Protein AF-A0A7X8V9T9-F1 (afdb_monomer_lite)

Structure (mmCIF, N/CA/C/O backbone):
data_AF-A0A7X8V9T9-F1
#
_entry.id   AF-A0A7X8V9T9-F1
#
loop_
_atom_site.group_PDB
_atom_site.id
_atom_site.type_symbol
_atom_site.label_atom_id
_atom_site.label_alt_id
_atom_site.label_comp_id
_atom_site.label_asym_id
_atom_site.label_entity_id
_atom_site.label_seq_id
_atom_site.pdbx_PDB_ins_code
_atom_site.Cartn_x
_atom_site.Cartn_y
_atom_site.Cartn_z
_atom_site.occupancy
_atom_site.B_iso_or_equiv
_atom_site.auth_seq_id
_atom_site.auth_comp_id
_atom_site.auth_asym_id
_atom_site.auth_atom_id
_atom_site.pdbx_PDB_model_num
ATOM 1 N N . MET A 1 1 ? 34.138 -12.688 -10.366 1.00 32.88 1 MET A N 1
ATOM 2 C CA . MET A 1 1 ? 34.033 -11.425 -11.127 1.00 32.88 1 MET A CA 1
ATOM 3 C C . MET A 1 1 ? 32.806 -11.502 -12.017 1.00 32.88 1 MET A C 1
ATOM 5 O O . MET A 1 1 ? 32.905 -11.963 -13.149 1.00 32.88 1 MET A O 1
ATOM 9 N N . LYS A 1 2 ? 31.636 -11.147 -11.485 1.00 27.84 2 LYS A N 1
ATOM 10 C CA . LYS A 1 2 ? 30.430 -10.946 -12.292 1.00 27.84 2 LYS A CA 1
ATOM 11 C C . LYS A 1 2 ? 30.209 -9.442 -12.403 1.00 27.84 2 LYS A C 1
ATOM 13 O O . LYS A 1 2 ? 30.507 -8.702 -11.472 1.00 27.84 2 LYS A O 1
ATOM 18 N N . LYS A 1 3 ? 29.875 -9.020 -13.617 1.00 25.94 3 LYS A N 1
ATOM 19 C CA . LYS A 1 3 ? 29.874 -7.633 -14.066 1.00 25.94 3 LYS A CA 1
ATOM 20 C C . LYS A 1 3 ? 28.734 -6.895 -13.373 1.00 25.94 3 LYS A C 1
ATOM 22 O O . LYS A 1 3 ? 27.591 -7.305 -13.527 1.00 25.94 3 LYS A O 1
ATOM 27 N N . VAL A 1 4 ? 29.052 -5.794 -12.700 1.00 26.58 4 VAL A N 1
ATOM 28 C CA . VAL A 1 4 ? 28.116 -4.680 -12.559 1.00 26.58 4 VAL A CA 1
ATOM 29 C C . VAL A 1 4 ? 27.786 -4.255 -13.989 1.00 26.58 4 VAL A C 1
ATOM 31 O O . VAL A 1 4 ? 28.605 -3.639 -14.670 1.00 26.58 4 VAL A O 1
ATOM 34 N N . ILE A 1 5 ? 26.647 -4.704 -14.508 1.00 26.03 5 ILE A N 1
ATOM 35 C CA . ILE A 1 5 ? 26.073 -4.100 -15.701 1.00 26.03 5 ILE A CA 1
ATOM 36 C C . ILE A 1 5 ? 25.246 -2.950 -15.150 1.00 26.03 5 ILE A C 1
ATOM 38 O O . ILE A 1 5 ? 24.091 -3.137 -14.785 1.00 26.03 5 ILE A O 1
ATOM 42 N N . ILE A 1 6 ? 25.865 -1.768 -15.061 1.00 27.69 6 ILE A N 1
ATOM 43 C CA . ILE A 1 6 ? 25.116 -0.513 -15.073 1.00 27.69 6 ILE A CA 1
ATOM 44 C C . ILE A 1 6 ? 24.444 -0.496 -16.444 1.00 27.69 6 ILE A C 1
ATOM 46 O O . ILE A 1 6 ? 25.007 -0.056 -17.447 1.00 27.69 6 ILE A O 1
ATOM 50 N N . LEU A 1 7 ? 23.270 -1.115 -16.521 1.00 28.20 7 LEU A N 1
ATOM 51 C CA . LEU A 1 7 ? 22.381 -0.925 -17.640 1.00 28.20 7 LEU A CA 1
ATOM 52 C C . LEU A 1 7 ? 21.737 0.426 -17.353 1.00 28.20 7 LEU A C 1
ATOM 54 O O . LEU A 1 7 ? 20.663 0.506 -16.767 1.00 28.20 7 LEU A O 1
ATOM 58 N N . THR A 1 8 ? 22.435 1.506 -17.714 1.00 31.31 8 THR A N 1
ATOM 59 C CA . THR A 1 8 ? 21.789 2.800 -17.913 1.00 31.31 8 THR A CA 1
ATOM 60 C C . THR A 1 8 ? 20.844 2.605 -19.092 1.00 31.31 8 THR A C 1
ATOM 62 O O . THR A 1 8 ? 21.164 2.927 -20.235 1.00 31.31 8 THR A O 1
ATOM 65 N N . ILE A 1 9 ? 19.681 2.000 -18.842 1.00 32.66 9 ILE A N 1
ATOM 66 C CA . ILE A 1 9 ? 18.539 2.227 -19.704 1.00 32.66 9 ILE A CA 1
ATOM 67 C C . ILE A 1 9 ? 18.216 3.686 -19.441 1.00 32.66 9 ILE A C 1
ATOM 69 O O . ILE A 1 9 ? 17.681 4.047 -18.397 1.00 32.66 9 ILE A O 1
ATOM 73 N N . ILE A 1 10 ? 18.676 4.532 -20.355 1.00 30.47 10 ILE A N 1
ATOM 74 C CA . ILE A 1 10 ? 18.314 5.934 -20.428 1.00 30.47 10 ILE A CA 1
ATOM 75 C C . ILE A 1 10 ? 16.791 5.963 -20.619 1.00 30.47 10 ILE A C 1
ATOM 77 O O . ILE A 1 10 ? 16.293 5.990 -21.739 1.00 30.47 10 ILE A O 1
ATOM 81 N N . PHE A 1 11 ? 16.038 5.915 -19.521 1.00 36.09 11 PHE A N 1
ATOM 82 C CA . PHE A 1 11 ? 14.642 6.322 -19.490 1.00 36.09 11 PHE A CA 1
ATOM 83 C C . PHE A 1 11 ? 14.635 7.849 -19.443 1.00 36.09 11 PHE A C 1
ATOM 85 O O . PHE A 1 11 ? 14.364 8.472 -18.423 1.00 36.09 11 PHE A O 1
ATOM 92 N N . ILE A 1 12 ? 14.983 8.471 -20.572 1.00 32.78 12 ILE A N 1
ATOM 93 C CA . ILE A 1 12 ? 14.608 9.862 -20.807 1.00 32.78 12 ILE A CA 1
ATOM 94 C C . ILE A 1 12 ? 13.154 9.824 -21.256 1.00 32.78 12 ILE A C 1
ATOM 96 O O . ILE A 1 12 ? 12.853 9.705 -22.437 1.00 32.78 12 ILE A O 1
ATOM 100 N N . PHE A 1 13 ? 12.254 9.948 -20.290 1.00 33.97 13 PHE A N 1
ATOM 101 C CA . PHE A 1 13 ? 11.067 10.762 -20.489 1.00 33.97 13 PHE A CA 1
ATOM 102 C C . PHE A 1 13 ? 10.972 11.713 -19.304 1.00 33.97 13 PHE A C 1
ATOM 104 O O . PHE A 1 13 ? 10.407 11.418 -18.257 1.00 33.97 13 PHE A O 1
ATOM 111 N N . CYS A 1 14 ? 11.602 12.869 -19.491 1.00 27.73 14 CYS A N 1
ATOM 112 C CA . CYS A 1 14 ? 11.409 14.042 -18.663 1.00 27.73 14 CYS A CA 1
ATOM 113 C C . CYS A 1 14 ? 9.930 14.449 -18.767 1.00 27.73 14 CYS A C 1
ATOM 115 O O . CYS A 1 14 ? 9.521 15.031 -19.770 1.00 27.73 14 CYS A O 1
ATOM 117 N N . PHE A 1 15 ? 9.116 14.097 -17.770 1.00 39.31 15 PHE A N 1
ATOM 118 C CA . PHE A 1 15 ? 7.726 14.558 -17.655 1.00 39.31 15 PHE A CA 1
ATOM 119 C C . PHE A 1 15 ? 7.428 15.243 -16.318 1.00 39.31 15 PHE A C 1
ATOM 121 O O . PHE A 1 15 ? 6.276 15.393 -15.931 1.00 39.31 15 PHE A O 1
ATOM 128 N N . THR A 1 16 ? 8.451 15.776 -15.653 1.00 32.47 16 THR A N 1
ATOM 129 C CA . THR A 1 16 ? 8.287 16.725 -14.546 1.00 32.47 16 THR A CA 1
ATOM 130 C C . THR A 1 16 ? 8.752 18.111 -15.001 1.00 32.47 16 THR A C 1
ATOM 132 O O . THR A 1 16 ? 9.824 18.584 -14.647 1.00 32.47 16 THR A O 1
ATOM 135 N N . GLY A 1 17 ? 7.966 18.776 -15.860 1.00 31.08 17 GLY A N 1
ATOM 136 C CA . GLY A 1 17 ? 8.231 20.195 -16.158 1.00 31.08 17 GLY A CA 1
ATOM 137 C C . GLY A 1 17 ? 7.573 20.822 -17.389 1.00 31.08 17 GLY A C 1
ATOM 138 O O . GLY A 1 17 ? 7.505 22.044 -17.459 1.00 31.08 17 GLY A O 1
ATOM 139 N N . LEU A 1 18 ? 7.054 20.046 -18.347 1.00 26.11 18 LEU A N 1
ATOM 140 C CA . LEU A 1 18 ? 6.494 20.599 -19.599 1.00 26.11 18 LEU A CA 1
ATOM 141 C C . LEU A 1 18 ? 4.958 20.569 -19.702 1.00 26.11 18 LEU A C 1
ATOM 143 O O . LEU A 1 18 ? 4.406 21.136 -20.642 1.00 26.11 18 LEU A O 1
ATOM 147 N N . CYS A 1 19 ? 4.251 19.984 -18.730 1.00 32.19 19 CYS A N 1
ATOM 148 C CA . CYS A 1 19 ? 2.784 19.884 -18.768 1.00 32.19 19 CYS A CA 1
ATOM 149 C C . CYS A 1 19 ? 2.029 21.103 -18.217 1.00 32.19 19 CYS A C 1
ATOM 151 O O . CYS A 1 19 ? 0.810 21.169 -18.363 1.00 32.19 19 CYS A O 1
ATOM 153 N N . GLN A 1 20 ? 2.704 22.108 -17.653 1.00 33.12 20 GLN A N 1
ATOM 154 C CA . GLN A 1 20 ? 2.053 23.392 -17.383 1.00 33.12 20 GLN A CA 1
ATOM 155 C C . GLN A 1 20 ? 2.247 24.338 -18.571 1.00 33.12 20 GLN A C 1
ATOM 157 O O . GLN A 1 20 ? 3.133 25.186 -18.575 1.00 33.12 20 GLN A O 1
ATOM 162 N N . GLY A 1 21 ? 1.396 24.202 -19.594 1.00 32.16 21 GLY A N 1
ATOM 163 C CA . GLY A 1 21 ? 1.075 25.350 -20.450 1.00 32.16 21 GLY A CA 1
ATOM 164 C C . GLY A 1 21 ? 1.030 25.162 -21.963 1.00 32.16 21 GLY A C 1
ATOM 165 O O . GLY A 1 21 ? 0.673 26.126 -22.636 1.00 32.16 21 GLY A O 1
ATOM 166 N N . GLN A 1 22 ? 1.321 23.990 -22.538 1.00 30.12 22 GLN A N 1
ATOM 167 C CA . GLN A 1 22 ? 1.097 23.769 -23.976 1.00 30.12 22 GLN A CA 1
ATOM 168 C C . GLN A 1 22 ? 0.290 22.496 -24.208 1.00 30.12 22 GLN A C 1
ATOM 170 O O . GLN A 1 22 ? 0.735 21.403 -23.881 1.00 30.12 22 GLN A O 1
ATOM 175 N N . GLY A 1 23 ? -0.919 22.665 -24.754 1.00 33.53 23 GLY A N 1
ATOM 176 C CA . GLY A 1 23 ? -1.880 21.604 -25.054 1.00 33.53 23 GLY A CA 1
ATOM 177 C C . GLY A 1 23 ? -1.412 20.662 -26.161 1.00 33.53 23 GLY A C 1
ATOM 178 O O . GLY A 1 23 ? -1.970 20.651 -27.256 1.00 33.53 23 GLY A O 1
ATOM 179 N N . LEU A 1 24 ? -0.388 19.868 -25.872 1.00 36.91 24 LEU A N 1
ATOM 180 C CA . LEU A 1 24 ? -0.036 18.687 -26.637 1.00 36.91 24 LEU A CA 1
ATOM 181 C C . LEU A 1 24 ? -0.806 17.511 -26.030 1.00 36.91 24 LEU A C 1
ATOM 183 O O . LEU A 1 24 ? -0.430 16.975 -24.991 1.00 36.91 24 LEU A O 1
ATOM 187 N N . ASN A 1 25 ? -1.916 17.139 -26.669 1.00 39.50 25 ASN A N 1
ATOM 188 C CA . ASN A 1 25 ? -2.634 15.899 -26.374 1.00 39.50 25 ASN A CA 1
ATOM 189 C C . ASN A 1 25 ? -1.763 14.714 -26.811 1.00 39.50 25 ASN A C 1
ATOM 191 O O . ASN A 1 25 ? -1.873 14.242 -27.942 1.00 39.50 25 ASN A O 1
ATOM 195 N N . PHE A 1 26 ? -0.869 14.259 -25.937 1.00 48.19 26 PHE A N 1
ATOM 196 C CA . PHE A 1 26 ? -0.127 13.023 -26.147 1.00 48.19 26 PHE A CA 1
ATOM 197 C C . PHE A 1 26 ? -0.999 11.831 -25.763 1.00 48.19 26 PHE A C 1
ATOM 199 O O . PHE A 1 26 ? -1.514 11.750 -24.650 1.00 48.19 26 PHE A O 1
ATOM 206 N N . ASN A 1 27 ? -1.157 10.888 -26.689 1.00 63.25 27 ASN A N 1
ATOM 207 C CA . ASN A 1 27 ? -1.779 9.610 -26.386 1.00 63.25 27 ASN A CA 1
ATOM 208 C C . ASN A 1 27 ? -0.753 8.727 -25.661 1.00 63.25 27 ASN A C 1
ATOM 210 O O . ASN A 1 27 ? 0.219 8.282 -26.269 1.00 63.25 27 ASN A O 1
ATOM 214 N N . VAL A 1 28 ? -0.972 8.470 -24.368 1.00 64.88 28 VAL A N 1
ATOM 215 C CA . VAL A 1 28 ? -0.077 7.668 -23.510 1.00 64.88 28 VAL A CA 1
ATOM 216 C C . VAL A 1 28 ? 0.189 6.272 -24.095 1.00 64.88 28 VAL A C 1
ATOM 218 O O . VAL A 1 28 ? 1.292 5.741 -23.977 1.00 64.88 28 VAL A O 1
ATOM 221 N N . ASN A 1 29 ? -0.787 5.689 -24.801 1.00 67.38 29 ASN A N 1
ATOM 222 C CA . ASN A 1 29 ? -0.606 4.395 -25.462 1.00 67.38 29 ASN A CA 1
ATOM 223 C C . ASN A 1 29 ? 0.418 4.471 -26.604 1.00 67.38 29 ASN A C 1
ATOM 225 O O . ASN A 1 29 ? 1.192 3.535 -26.802 1.00 67.38 29 ASN A O 1
ATOM 229 N N . GLU A 1 30 ? 0.415 5.564 -27.373 1.00 71.62 30 GLU A N 1
ATOM 230 C CA . GLU A 1 30 ? 1.334 5.746 -28.499 1.00 71.62 30 GLU A CA 1
ATOM 231 C C . GLU A 1 30 ? 2.759 5.988 -28.005 1.00 71.62 30 GLU A C 1
ATOM 233 O O . GLU A 1 30 ? 3.679 5.328 -28.486 1.00 71.62 30 GLU A O 1
ATOM 238 N N . SER A 1 31 ? 2.941 6.844 -26.994 1.00 71.00 31 SER A N 1
ATOM 239 C CA . SER A 1 31 ? 4.269 7.132 -26.438 1.00 71.00 31 SER A CA 1
ATOM 240 C C . SER A 1 31 ? 4.911 5.896 -25.808 1.00 71.00 31 SER A C 1
ATOM 242 O O . SER A 1 31 ? 6.084 5.608 -26.050 1.00 71.00 31 SER A O 1
ATOM 244 N N . MET A 1 32 ? 4.146 5.107 -25.052 1.00 73.75 32 MET A N 1
ATOM 245 C CA . MET A 1 32 ? 4.658 3.878 -24.453 1.00 73.75 32 MET A CA 1
ATOM 246 C C . MET A 1 32 ? 4.975 2.817 -25.519 1.00 73.75 32 MET A C 1
ATOM 248 O O . MET A 1 32 ? 5.986 2.120 -25.421 1.00 73.75 32 MET A O 1
ATOM 252 N N . LEU A 1 33 ? 4.170 2.718 -26.581 1.00 75.44 33 LEU A N 1
ATOM 253 C CA . LEU A 1 33 ? 4.459 1.821 -27.701 1.00 75.44 33 LEU A CA 1
ATOM 254 C C . LEU A 1 33 ? 5.740 2.227 -28.445 1.00 75.44 33 LEU A C 1
ATOM 256 O O . LEU A 1 33 ? 6.531 1.362 -28.825 1.00 75.44 33 LEU A O 1
ATOM 260 N N . GLU A 1 34 ? 5.955 3.524 -28.658 1.00 78.00 34 GLU A N 1
ATOM 261 C CA . GLU A 1 34 ? 7.197 4.051 -29.230 1.00 78.00 34 GLU A CA 1
ATOM 262 C C . GLU A 1 34 ? 8.402 3.761 -28.333 1.00 78.00 34 GLU A C 1
ATOM 264 O O . GLU A 1 34 ? 9.434 3.305 -28.832 1.00 78.00 34 GLU A O 1
ATOM 269 N N . ALA A 1 35 ? 8.259 3.929 -27.015 1.00 77.06 35 ALA A N 1
ATOM 270 C CA . ALA A 1 35 ? 9.307 3.603 -26.055 1.00 77.06 35 ALA A CA 1
ATOM 271 C C . ALA A 1 35 ? 9.699 2.118 -26.148 1.00 77.06 35 ALA A C 1
ATOM 273 O O . ALA A 1 35 ? 10.877 1.810 -26.340 1.00 77.06 35 ALA A O 1
ATOM 274 N N . LEU A 1 36 ? 8.725 1.200 -26.131 1.00 79.19 36 LEU A N 1
ATOM 275 C CA . LEU A 1 36 ? 8.979 -0.240 -26.263 1.00 79.19 36 LEU A CA 1
ATOM 276 C C . LEU A 1 36 ? 9.686 -0.601 -27.572 1.00 79.19 36 LEU A C 1
ATOM 278 O O . LEU A 1 36 ? 10.608 -1.420 -27.561 1.00 79.19 36 LEU A O 1
ATOM 282 N N . LYS A 1 37 ? 9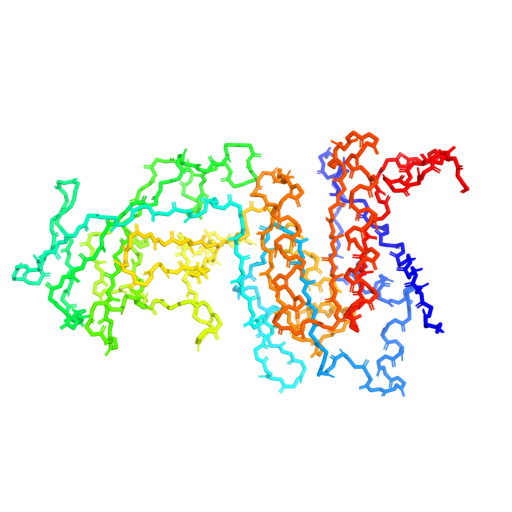.275 0.020 -28.685 1.00 80.81 37 LYS A N 1
ATOM 283 C CA . LYS A 1 37 ? 9.910 -0.170 -29.995 1.00 80.81 37 LYS A CA 1
ATOM 284 C C . LYS A 1 37 ? 11.343 0.348 -30.004 1.00 80.81 37 LYS A C 1
ATOM 286 O O . LYS A 1 37 ? 12.217 -0.301 -30.568 1.00 80.81 37 LYS A O 1
ATOM 291 N N . SER A 1 38 ? 11.607 1.487 -29.363 1.00 80.75 38 SER A N 1
ATOM 292 C CA . SER A 1 38 ? 12.947 2.085 -29.344 1.00 80.75 38 SER A CA 1
ATOM 293 C C . SER A 1 38 ? 13.979 1.203 -28.630 1.00 80.75 38 SER A C 1
ATOM 295 O O . SER A 1 38 ? 15.136 1.156 -29.046 1.00 80.75 38 SER A O 1
ATOM 297 N N . ILE A 1 39 ? 13.547 0.434 -27.623 1.00 81.06 39 ILE A N 1
ATOM 298 C CA . ILE A 1 39 ? 14.382 -0.550 -26.917 1.00 81.06 39 ILE A CA 1
ATOM 299 C C . ILE A 1 39 ? 14.225 -1.985 -27.455 1.00 81.06 39 ILE A C 1
ATOM 301 O O . ILE A 1 39 ? 14.829 -2.909 -26.916 1.00 81.06 39 ILE A O 1
ATOM 305 N N . ASN A 1 40 ? 13.435 -2.190 -28.517 1.00 83.19 40 ASN A N 1
ATOM 306 C CA . ASN A 1 40 ? 13.091 -3.494 -29.102 1.00 83.19 40 ASN A CA 1
ATOM 307 C C . ASN A 1 40 ? 12.508 -4.518 -28.103 1.00 83.19 40 ASN A C 1
ATOM 309 O O . ASN A 1 40 ? 12.627 -5.730 -28.316 1.00 83.19 40 ASN A O 1
ATOM 313 N N . ALA A 1 41 ? 11.880 -4.067 -27.014 1.00 81.00 41 ALA A N 1
ATOM 314 C CA . ALA A 1 41 ? 11.316 -4.961 -26.000 1.00 81.00 41 ALA A CA 1
ATOM 315 C C . ALA A 1 41 ? 10.149 -5.786 -26.561 1.00 81.00 41 ALA A C 1
ATOM 317 O O . ALA A 1 41 ? 10.019 -6.977 -26.281 1.00 81.00 41 ALA A O 1
ATOM 318 N N . ASP A 1 42 ? 9.320 -5.177 -27.407 1.00 79.94 42 ASP A N 1
ATOM 319 C CA . ASP A 1 42 ? 8.228 -5.844 -28.113 1.00 79.94 42 ASP A CA 1
ATOM 320 C C . ASP A 1 42 ? 8.733 -6.979 -29.015 1.00 79.94 42 ASP A C 1
ATOM 322 O O . ASP A 1 42 ? 8.232 -8.104 -28.945 1.00 79.94 42 ASP A O 1
ATOM 326 N N . THR A 1 43 ? 9.774 -6.701 -29.795 1.00 82.50 43 THR A N 1
ATOM 327 C CA . THR A 1 43 ? 10.415 -7.659 -30.696 1.00 82.50 43 THR A CA 1
ATOM 328 C C . THR A 1 43 ? 11.082 -8.784 -29.908 1.00 82.50 43 THR A C 1
ATOM 330 O O . THR A 1 43 ? 10.915 -9.955 -30.244 1.00 82.50 43 THR A O 1
ATOM 333 N N . PHE A 1 44 ? 11.789 -8.460 -28.822 1.00 83.56 44 PHE A N 1
ATOM 334 C CA . PHE A 1 44 ? 12.425 -9.455 -27.958 1.00 83.56 44 PHE A CA 1
ATOM 335 C C . PHE A 1 44 ? 11.404 -10.440 -27.373 1.00 83.56 44 PHE A C 1
ATOM 337 O O . PHE A 1 44 ? 11.592 -11.655 -27.470 1.00 83.56 44 PHE A O 1
ATOM 344 N N . ARG A 1 45 ? 10.280 -9.937 -26.846 1.00 86.75 45 ARG A N 1
ATOM 345 C CA . ARG A 1 45 ? 9.187 -10.783 -26.339 1.00 86.75 45 ARG A CA 1
ATOM 346 C C . ARG A 1 45 ? 8.626 -11.704 -27.413 1.00 86.75 45 ARG A C 1
ATOM 348 O O . ARG A 1 45 ? 8.427 -12.884 -27.150 1.00 86.75 45 ARG A O 1
ATOM 355 N N . GLN A 1 46 ? 8.391 -11.187 -28.618 1.00 84.25 46 GLN A N 1
ATOM 356 C CA . GLN A 1 46 ? 7.850 -11.983 -29.723 1.00 84.25 46 GLN A CA 1
ATOM 357 C C . GLN A 1 46 ? 8.821 -13.075 -30.186 1.00 84.25 46 GLN A C 1
ATOM 359 O O . GLN A 1 46 ? 8.390 -14.188 -30.478 1.00 84.25 46 GLN A O 1
ATOM 364 N N . LEU A 1 47 ? 10.122 -12.775 -30.244 1.00 87.00 47 LEU A N 1
ATOM 365 C CA . LEU A 1 47 ? 11.137 -13.717 -30.719 1.00 87.00 47 LEU A CA 1
ATOM 366 C C . LEU A 1 47 ? 11.447 -14.824 -29.709 1.00 87.00 47 LEU A C 1
ATOM 368 O O . LEU A 1 47 ? 11.662 -15.966 -30.110 1.00 87.00 47 LEU A O 1
ATOM 372 N N . TYR A 1 48 ? 11.494 -14.491 -28.418 1.00 88.00 48 TYR A N 1
ATOM 373 C CA . TYR A 1 48 ? 11.974 -15.408 -27.380 1.00 88.00 48 TYR A CA 1
ATOM 374 C C . TYR A 1 48 ? 10.881 -15.897 -26.425 1.00 88.00 48 TYR A C 1
ATOM 376 O O . TYR A 1 48 ? 11.155 -16.756 -25.591 1.00 88.00 48 TYR A O 1
ATOM 384 N N . GLY A 1 49 ? 9.660 -15.358 -26.510 1.00 86.12 49 GLY A N 1
ATOM 385 C CA . GLY A 1 49 ? 8.588 -15.652 -25.553 1.00 86.12 49 GLY A CA 1
ATOM 386 C C . GLY A 1 49 ? 8.911 -15.204 -24.122 1.00 86.12 49 GLY A C 1
ATOM 387 O O . GLY A 1 49 ? 8.308 -15.700 -23.176 1.00 86.12 49 GLY A O 1
ATOM 388 N N . ALA A 1 50 ? 9.890 -14.311 -23.954 1.00 88.62 50 ALA A N 1
ATOM 389 C CA . ALA A 1 50 ? 10.408 -13.887 -22.661 1.00 88.62 50 ALA A CA 1
ATOM 390 C C . ALA A 1 50 ? 9.737 -12.581 -22.221 1.00 88.62 50 ALA A C 1
ATOM 392 O O . ALA A 1 50 ? 10.130 -11.507 -22.664 1.00 88.62 50 ALA A O 1
ATOM 393 N N . ASP A 1 51 ? 8.731 -12.676 -21.354 1.00 90.81 51 ASP A N 1
ATOM 394 C CA . ASP A 1 51 ? 7.923 -11.549 -20.863 1.00 90.81 51 ASP A CA 1
ATOM 395 C C . ASP A 1 51 ? 8.259 -11.112 -19.425 1.00 90.81 51 ASP A C 1
ATOM 397 O O . ASP A 1 51 ? 7.601 -10.223 -18.888 1.00 90.81 51 ASP A O 1
ATOM 401 N N . GLY A 1 52 ? 9.272 -11.729 -18.807 1.00 93.94 52 GLY A N 1
ATOM 402 C CA . GLY A 1 52 ? 9.665 -11.503 -17.411 1.00 93.94 52 GLY A CA 1
ATOM 403 C C . GLY A 1 52 ? 8.997 -12.437 -16.399 1.00 93.94 52 GLY A C 1
ATOM 404 O O . GLY A 1 52 ? 9.215 -12.292 -15.202 1.00 93.94 52 GLY A O 1
ATOM 405 N N . SER A 1 53 ? 8.200 -13.407 -16.848 1.00 95.44 53 SER A N 1
ATOM 406 C CA . SER A 1 53 ? 7.613 -14.429 -15.981 1.00 95.44 53 SER A CA 1
ATOM 407 C C . SER A 1 53 ? 8.629 -15.080 -15.036 1.00 95.44 53 SER A C 1
ATOM 409 O O . SER A 1 53 ? 9.655 -15.596 -15.478 1.00 95.44 53 SER A O 1
ATOM 411 N N . GLY A 1 54 ? 8.291 -15.135 -13.745 1.00 93.38 54 GLY A N 1
ATOM 412 C CA . GLY A 1 54 ? 9.130 -15.744 -12.707 1.00 93.38 54 GLY A CA 1
ATOM 413 C C . GLY A 1 54 ? 10.215 -14.828 -12.139 1.00 93.38 54 GLY A C 1
ATOM 414 O O . GLY A 1 54 ? 10.977 -15.289 -11.299 1.00 93.38 54 GLY A O 1
ATOM 415 N N . ILE A 1 55 ? 10.264 -13.568 -12.579 1.00 97.38 55 ILE A N 1
ATOM 416 C CA . ILE A 1 55 ? 11.130 -12.521 -12.030 1.00 97.38 55 ILE A CA 1
ATOM 417 C C . ILE A 1 55 ? 10.307 -11.604 -11.124 1.00 97.38 55 ILE A C 1
ATOM 419 O O . ILE A 1 55 ? 9.184 -11.221 -11.476 1.00 97.38 55 ILE A O 1
ATOM 423 N N . LYS A 1 56 ? 10.887 -11.223 -9.986 1.00 98.06 56 LYS A N 1
ATOM 424 C CA . LYS A 1 56 ? 10.347 -10.232 -9.056 1.00 98.06 56 LYS A CA 1
ATOM 425 C C . LYS A 1 56 ? 11.110 -8.917 -9.155 1.00 98.06 56 LYS A C 1
ATOM 427 O O . LYS A 1 56 ? 12.333 -8.887 -9.014 1.00 98.06 56 LYS A O 1
ATOM 432 N N . VAL A 1 57 ? 10.379 -7.824 -9.349 1.00 98.44 57 VAL A N 1
ATOM 433 C CA . VAL A 1 57 ? 10.939 -6.471 -9.423 1.00 98.44 57 VAL A CA 1
ATOM 434 C C . VAL A 1 57 ? 10.418 -5.638 -8.260 1.00 98.44 57 VAL A C 1
ATOM 436 O O . VAL A 1 57 ? 9.214 -5.429 -8.140 1.00 98.44 57 VAL A O 1
ATOM 439 N N . ALA A 1 58 ? 11.312 -5.134 -7.418 1.00 98.38 58 ALA A N 1
ATOM 440 C CA . ALA A 1 58 ? 10.963 -4.149 -6.408 1.00 98.38 58 ALA A CA 1
ATOM 441 C C . ALA A 1 58 ? 11.049 -2.732 -6.974 1.00 98.38 58 ALA A C 1
ATOM 443 O O . ALA A 1 58 ? 11.987 -2.397 -7.697 1.00 98.38 58 ALA A O 1
ATOM 444 N N . ILE A 1 59 ? 10.067 -1.907 -6.631 1.00 97.88 59 ILE A N 1
ATOM 445 C CA . ILE A 1 59 ? 9.976 -0.503 -7.019 1.00 97.88 59 ILE A CA 1
ATOM 446 C C . ILE A 1 59 ? 10.084 0.314 -5.741 1.00 97.88 59 ILE A C 1
ATOM 448 O O . ILE A 1 59 ? 9.171 0.277 -4.921 1.00 97.88 59 ILE A O 1
ATOM 452 N N . ILE A 1 60 ? 11.203 1.019 -5.578 1.00 96.38 60 ILE A N 1
ATOM 453 C CA . ILE A 1 60 ? 11.433 1.931 -4.455 1.00 96.38 60 ILE A CA 1
ATOM 454 C C . ILE A 1 60 ? 11.082 3.340 -4.919 1.00 96.38 60 ILE A C 1
ATOM 456 O O . ILE A 1 60 ? 11.829 3.941 -5.694 1.00 96.38 60 ILE A O 1
ATOM 460 N N . ASP A 1 61 ? 9.912 3.817 -4.497 1.00 95.56 61 ASP A N 1
ATOM 461 C CA . ASP A 1 61 ? 9.294 5.035 -5.024 1.00 95.56 61 ASP A CA 1
ATOM 462 C C . ASP A 1 61 ? 8.238 5.605 -4.047 1.00 95.56 61 ASP A C 1
ATOM 464 O O . ASP A 1 61 ? 8.341 5.443 -2.831 1.00 95.56 61 ASP A O 1
ATOM 468 N N . THR A 1 62 ? 7.225 6.282 -4.579 1.00 95.12 62 THR A N 1
ATOM 469 C CA . THR A 1 62 ? 6.125 6.978 -3.900 1.00 95.12 62 THR A CA 1
ATOM 470 C C . THR A 1 62 ? 4.949 6.082 -3.496 1.00 95.12 62 THR A C 1
ATOM 472 O O . THR A 1 62 ? 4.004 6.555 -2.863 1.00 95.12 62 THR A O 1
ATOM 475 N N . GLY A 1 63 ? 5.027 4.785 -3.806 1.00 96.06 63 GLY A N 1
ATOM 476 C CA . GLY A 1 63 ? 3.922 3.827 -3.719 1.00 96.06 63 GLY A CA 1
ATOM 477 C C . GLY A 1 63 ? 3.479 3.354 -5.105 1.00 96.06 63 GLY A C 1
ATOM 478 O O . GLY A 1 63 ? 4.032 3.773 -6.116 1.00 96.06 63 GLY A O 1
ATOM 479 N N . VAL A 1 64 ? 2.508 2.446 -5.168 1.00 97.56 64 VAL A N 1
ATOM 480 C CA . VAL A 1 64 ? 1.887 2.005 -6.428 1.00 97.56 64 VAL A CA 1
ATOM 481 C C . VAL A 1 64 ? 0.385 1.877 -6.206 1.00 97.56 64 VAL A C 1
ATOM 483 O O . VAL A 1 64 ? -0.045 1.278 -5.232 1.00 97.56 64 VAL A O 1
ATOM 486 N N . ASP A 1 65 ? -0.432 2.386 -7.114 1.00 96.81 65 ASP A N 1
ATOM 487 C CA . ASP A 1 65 ? -1.875 2.202 -7.068 1.00 96.81 65 ASP A CA 1
ATOM 488 C C . ASP A 1 65 ? -2.232 0.727 -7.313 1.00 96.81 65 ASP A C 1
ATOM 490 O O . ASP A 1 65 ? -2.125 0.201 -8.427 1.00 96.81 65 ASP A O 1
ATOM 494 N N . VAL A 1 66 ? -2.658 0.049 -6.246 1.00 96.69 66 VAL A N 1
ATOM 495 C CA . VAL A 1 66 ? -2.998 -1.378 -6.268 1.00 96.69 66 VAL A CA 1
ATOM 496 C C . VAL A 1 66 ? -4.313 -1.674 -6.978 1.00 96.69 66 VAL A C 1
ATOM 498 O O . VAL A 1 66 ? -4.534 -2.828 -7.350 1.00 96.69 66 VAL A O 1
ATOM 501 N N . SER A 1 67 ? -5.179 -0.678 -7.192 1.00 95.62 67 SER A N 1
ATOM 502 C CA . SER A 1 67 ? -6.438 -0.865 -7.923 1.00 95.62 67 SER A CA 1
ATOM 503 C C . SER A 1 67 ? -6.271 -0.687 -9.435 1.00 95.62 67 SER A C 1
ATOM 505 O O . SER A 1 67 ? -7.158 -1.074 -10.201 1.00 95.62 67 SER A O 1
ATOM 507 N N . HIS A 1 68 ? -5.115 -0.188 -9.896 1.00 95.00 68 HIS A N 1
ATOM 508 C CA . HIS A 1 68 ? -4.904 0.130 -11.304 1.00 95.00 68 HIS A CA 1
ATOM 509 C C . HIS A 1 68 ? -5.147 -1.103 -12.205 1.00 95.00 68 HIS A C 1
ATOM 511 O O . HIS A 1 68 ? -4.493 -2.141 -12.030 1.00 95.00 68 HIS A O 1
ATOM 517 N N . PRO A 1 69 ? -6.038 -1.028 -13.216 1.00 94.50 69 PRO A N 1
ATOM 518 C CA . PRO A 1 69 ? -6.528 -2.199 -13.953 1.00 94.50 69 PRO A CA 1
ATOM 519 C C . PRO A 1 69 ? -5.431 -2.958 -14.710 1.00 94.50 69 PRO A C 1
ATOM 521 O O . PRO A 1 69 ? -5.481 -4.183 -14.820 1.00 94.50 69 PRO A O 1
ATOM 524 N N . ASP A 1 70 ? -4.406 -2.249 -15.183 1.00 95.88 70 ASP A N 1
ATOM 525 C CA . ASP A 1 70 ? -3.283 -2.858 -15.908 1.00 95.88 70 ASP A CA 1
ATOM 526 C C . ASP A 1 70 ? -2.193 -3.416 -14.976 1.00 95.88 70 ASP A C 1
ATOM 528 O O . ASP A 1 70 ? -1.238 -4.032 -15.444 1.00 95.88 70 ASP A O 1
ATOM 532 N N . LEU A 1 71 ? -2.327 -3.228 -13.660 1.00 97.56 71 LEU A N 1
ATOM 533 C CA . LEU A 1 71 ? -1.410 -3.740 -12.640 1.00 97.56 71 LEU A CA 1
ATOM 534 C C . LEU A 1 71 ? -2.072 -4.804 -11.756 1.00 97.56 71 LEU A C 1
ATOM 536 O O . LEU A 1 71 ? -1.616 -5.060 -10.650 1.00 97.56 71 LEU A O 1
ATOM 540 N N . GLN A 1 72 ? -3.124 -5.465 -12.247 1.00 97.69 72 GLN A N 1
ATOM 541 C CA . GLN A 1 72 ? -3.836 -6.491 -11.477 1.00 97.69 72 GLN A CA 1
ATOM 542 C C . GLN A 1 72 ? -3.191 -7.873 -11.586 1.00 97.69 72 GLN A C 1
ATOM 544 O O . GLN A 1 72 ? -3.073 -8.600 -10.594 1.00 97.69 72 GLN A O 1
ATOM 549 N N . LYS A 1 73 ? -2.794 -8.272 -12.803 1.00 98.25 73 LYS A N 1
ATOM 550 C CA . LYS A 1 73 ? -2.329 -9.636 -13.085 1.00 98.25 73 LYS A CA 1
ATOM 551 C C . LYS A 1 73 ? -1.090 -9.678 -13.966 1.00 98.25 73 LYS A C 1
ATOM 553 O O . LYS A 1 73 ? -0.920 -8.850 -14.855 1.00 98.25 73 LYS A O 1
ATOM 558 N N . THR A 1 74 ? -0.239 -10.677 -13.754 1.00 98.00 74 THR A N 1
ATOM 559 C CA . THR A 1 74 ? 0.820 -11.034 -14.710 1.00 98.00 74 THR A CA 1
ATOM 560 C C . THR A 1 74 ? 0.229 -11.711 -15.950 1.00 98.00 74 THR A C 1
ATOM 562 O O . THR A 1 74 ? -0.931 -12.130 -15.951 1.00 98.00 74 THR A O 1
ATOM 565 N N . THR A 1 75 ? 1.030 -11.884 -17.000 1.00 96.12 75 THR A N 1
ATOM 566 C CA . THR A 1 75 ? 0.653 -12.654 -18.203 1.00 96.12 75 THR A CA 1
ATOM 567 C C . THR A 1 75 ? 0.260 -14.104 -17.902 1.00 96.12 75 THR A C 1
ATOM 569 O O . THR A 1 75 ? -0.493 -14.707 -18.663 1.00 96.12 75 THR A O 1
ATOM 572 N N . GLN A 1 76 ? 0.711 -14.659 -16.772 1.00 96.12 76 GLN A N 1
ATOM 573 C CA . GLN A 1 76 ? 0.340 -15.996 -16.293 1.00 96.12 76 GLN A CA 1
ATOM 574 C C . GLN A 1 76 ? -0.908 -16.002 -15.394 1.00 96.12 76 GLN A C 1
ATOM 576 O O . GLN A 1 76 ? -1.257 -17.039 -14.831 1.00 96.12 76 GLN A O 1
ATOM 581 N N . GLY A 1 77 ? -1.571 -14.857 -15.211 1.00 96.75 77 GLY A N 1
ATOM 582 C CA . GLY A 1 77 ? -2.757 -14.731 -14.363 1.00 96.75 77 GLY A CA 1
ATOM 583 C C . GLY A 1 77 ? -2.470 -14.718 -12.857 1.00 96.75 77 GLY A C 1
ATOM 584 O O . GLY A 1 77 ? -3.409 -14.801 -12.063 1.00 96.75 77 GLY A O 1
ATOM 585 N N . LYS A 1 78 ? -1.201 -14.599 -12.441 1.00 97.69 78 LYS A N 1
ATOM 586 C CA . LYS A 1 78 ? -0.840 -14.398 -11.027 1.00 97.69 78 LYS A CA 1
ATOM 587 C C . LYS A 1 78 ? -1.136 -12.968 -10.596 1.00 97.69 78 LYS A C 1
ATOM 589 O O . LYS A 1 78 ? -1.251 -12.090 -11.446 1.00 97.69 78 LYS A O 1
ATOM 594 N N . VAL A 1 79 ? -1.248 -12.731 -9.290 1.00 97.94 79 VAL A N 1
ATOM 595 C CA . VAL A 1 79 ? -1.280 -11.368 -8.734 1.00 97.94 79 VAL A CA 1
ATOM 596 C C . VAL A 1 79 ? -0.017 -10.625 -9.171 1.00 97.94 79 VAL A C 1
ATOM 598 O O . VAL A 1 79 ? 1.068 -11.199 -9.168 1.00 97.94 79 VAL A O 1
ATOM 601 N N . LYS A 1 80 ? -0.177 -9.381 -9.626 1.00 98.31 80 LYS A N 1
ATOM 602 C CA . LYS A 1 80 ? 0.927 -8.568 -10.140 1.00 98.31 80 LYS A CA 1
ATOM 603 C C . LYS A 1 80 ? 1.753 -7.949 -9.019 1.00 98.31 80 LYS A C 1
ATOM 605 O O . LYS A 1 80 ? 2.964 -8.076 -9.078 1.00 98.31 80 LYS A O 1
ATOM 610 N N . ILE A 1 81 ? 1.129 -7.292 -8.045 1.00 98.62 81 ILE A N 1
ATOM 611 C CA . ILE A 1 81 ? 1.811 -6.676 -6.898 1.00 98.62 81 ILE A CA 1
ATOM 612 C C . ILE A 1 81 ? 1.710 -7.656 -5.731 1.00 98.62 81 ILE A C 1
ATOM 614 O O . ILE A 1 81 ? 0.618 -7.931 -5.249 1.00 98.62 81 ILE A O 1
ATOM 618 N N . THR A 1 82 ? 2.830 -8.245 -5.323 1.00 98.25 82 THR A N 1
ATOM 619 C CA . THR A 1 82 ? 2.853 -9.320 -4.318 1.00 98.25 82 THR A CA 1
ATOM 620 C C . THR A 1 82 ? 3.286 -8.843 -2.940 1.00 98.25 82 THR A C 1
ATOM 622 O O . THR A 1 82 ? 2.981 -9.497 -1.954 1.00 98.25 82 THR A O 1
ATOM 625 N N . GLU A 1 83 ? 3.986 -7.713 -2.868 1.00 98.25 83 GLU A N 1
ATOM 626 C CA . GLU A 1 83 ? 4.405 -7.084 -1.615 1.00 98.25 83 GLU A CA 1
ATOM 627 C C . GLU A 1 83 ? 4.082 -5.595 -1.668 1.00 98.25 83 GLU A C 1
ATOM 629 O O . GLU A 1 83 ? 4.179 -4.977 -2.733 1.00 98.25 83 GLU A O 1
ATOM 634 N N . TYR A 1 84 ? 3.733 -5.036 -0.512 1.00 98.44 84 TYR A N 1
ATOM 635 C CA . TYR A 1 84 ? 3.566 -3.603 -0.331 1.00 98.44 84 TYR A CA 1
ATOM 636 C C . TYR A 1 84 ? 4.135 -3.208 1.027 1.00 98.44 84 TYR A C 1
ATOM 638 O O . TYR A 1 84 ? 3.651 -3.684 2.054 1.00 98.44 84 TYR A O 1
ATOM 646 N N . MET A 1 85 ? 5.158 -2.359 1.029 1.00 98.19 85 MET A N 1
ATOM 647 C CA . MET A 1 85 ? 5.786 -1.867 2.251 1.00 98.19 85 MET A CA 1
ATOM 648 C C . MET A 1 85 ? 5.952 -0.354 2.206 1.00 98.19 85 MET A C 1
ATOM 650 O O . MET A 1 85 ? 6.362 0.190 1.186 1.00 98.19 85 MET A O 1
ATOM 654 N N . ASP A 1 86 ? 5.659 0.305 3.318 1.00 98.06 86 ASP A N 1
ATOM 655 C CA . ASP A 1 86 ? 5.769 1.748 3.488 1.00 98.06 86 ASP A CA 1
ATOM 656 C C . ASP A 1 86 ? 6.727 2.089 4.626 1.00 98.06 86 ASP A C 1
ATOM 658 O O . ASP A 1 86 ? 6.507 1.700 5.776 1.00 98.06 86 ASP A O 1
ATOM 662 N N . PHE A 1 87 ? 7.784 2.818 4.279 1.00 97.56 87 PHE A N 1
ATOM 663 C CA . PHE A 1 87 ? 8.805 3.319 5.194 1.00 97.56 87 PHE A CA 1
ATOM 664 C C . PHE A 1 87 ? 8.635 4.806 5.527 1.00 97.56 87 PHE A C 1
ATOM 666 O O . PHE A 1 87 ? 9.339 5.312 6.385 1.00 97.56 87 PHE A O 1
ATOM 673 N N . THR A 1 88 ? 7.701 5.509 4.883 1.00 95.31 88 THR A N 1
ATO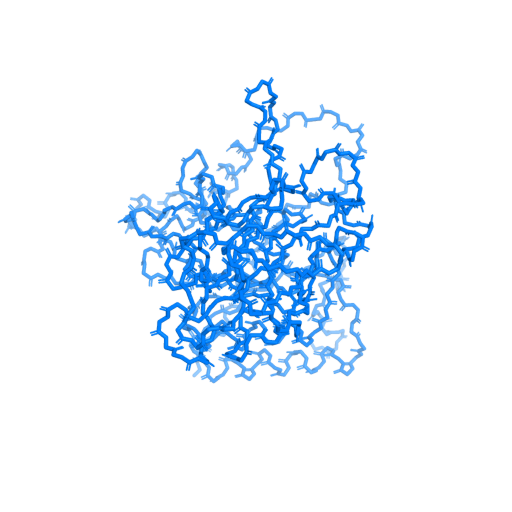M 674 C CA . THR A 1 88 ? 7.542 6.968 5.023 1.00 95.31 88 THR A CA 1
ATOM 675 C C . THR A 1 88 ? 6.713 7.387 6.233 1.00 95.31 88 THR A C 1
ATOM 677 O O . THR A 1 88 ? 6.667 8.570 6.567 1.00 95.31 88 THR A O 1
ATOM 680 N N . ASP A 1 89 ? 6.008 6.432 6.852 1.00 91.75 89 ASP A N 1
ATOM 681 C CA . ASP A 1 89 ? 5.039 6.642 7.935 1.00 91.75 89 ASP A CA 1
ATOM 682 C C . ASP A 1 89 ? 3.909 7.647 7.607 1.00 91.75 89 ASP A C 1
ATOM 684 O O . ASP A 1 89 ? 3.183 8.096 8.497 1.00 91.75 89 ASP A O 1
ATOM 688 N N . GLU A 1 90 ? 3.693 7.981 6.330 1.00 93.50 90 GLU A N 1
ATOM 689 C CA . GLU A 1 90 ? 2.662 8.936 5.898 1.00 93.50 90 GLU A CA 1
ATOM 690 C C . GLU A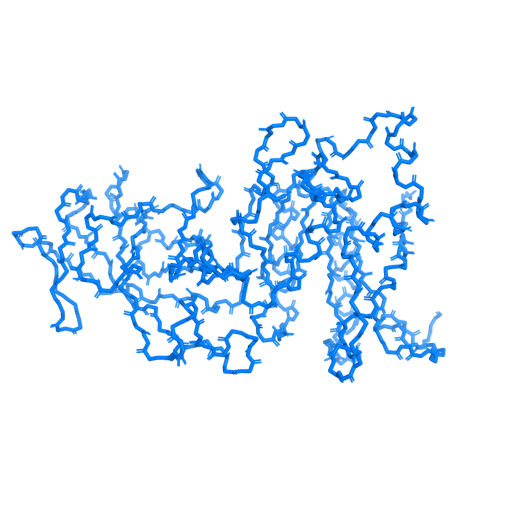 1 90 ? 1.244 8.470 6.290 1.00 93.50 90 GLU A C 1
ATOM 692 O O . GLU A 1 90 ? 0.409 9.256 6.756 1.00 93.50 90 GLU A O 1
ATOM 697 N N . GLY A 1 91 ? 0.990 7.164 6.183 1.00 96.38 91 GLY A N 1
ATOM 698 C CA . GLY A 1 91 ? -0.250 6.524 6.617 1.00 96.38 91 GLY A CA 1
ATOM 699 C C . GLY A 1 91 ? -0.222 5.972 8.042 1.00 96.38 91 GLY A C 1
ATOM 700 O O . GLY A 1 91 ? -1.059 5.130 8.378 1.00 96.38 91 GLY A O 1
ATOM 701 N N . TYR A 1 92 ? 0.706 6.422 8.895 1.00 98.25 92 TYR A N 1
ATOM 702 C CA . TYR A 1 92 ? 0.792 5.961 10.277 1.00 98.25 92 TYR A CA 1
ATOM 703 C C . TYR A 1 92 ? -0.455 6.350 11.081 1.00 98.25 92 TYR A C 1
ATOM 705 O O . TYR A 1 92 ? -0.896 7.504 11.097 1.00 98.25 92 TYR A O 1
ATOM 713 N N . VAL A 1 93 ? -0.990 5.383 11.826 1.00 98.75 93 VAL A N 1
ATOM 714 C CA . VAL A 1 93 ? -2.135 5.547 12.720 1.00 98.75 93 VAL A CA 1
ATOM 715 C C . VAL A 1 93 ? -1.797 4.982 14.092 1.00 98.75 93 VAL A C 1
ATOM 717 O O . VAL A 1 93 ? -1.559 3.788 14.263 1.00 98.75 93 VAL A O 1
ATOM 720 N N . ASN A 1 94 ? -1.831 5.842 15.111 1.00 98.44 94 ASN A N 1
ATOM 721 C CA . ASN A 1 94 ? -1.685 5.427 16.503 1.00 98.44 94 ASN A CA 1
ATOM 722 C C . ASN A 1 94 ? -3.002 4.823 17.014 1.00 98.44 94 ASN A C 1
ATOM 724 O O . ASN A 1 94 ? -3.961 5.551 17.273 1.00 98.44 94 ASN A O 1
ATOM 728 N N . THR A 1 95 ? -3.023 3.504 17.202 1.00 98.50 95 THR A N 1
ATOM 729 C CA . THR A 1 95 ? -4.202 2.731 17.620 1.00 98.50 95 THR A CA 1
ATOM 730 C C . THR A 1 95 ? -4.124 2.275 19.081 1.00 98.50 95 THR A C 1
ATOM 732 O O . THR A 1 95 ? -4.780 1.323 19.491 1.00 98.50 95 THR A O 1
ATOM 735 N N . LYS A 1 96 ? -3.335 2.950 19.930 1.00 97.50 96 LYS A N 1
ATOM 736 C CA . LYS A 1 96 ? -3.156 2.579 21.352 1.00 97.50 96 LYS A CA 1
ATOM 737 C C . LYS A 1 96 ? -4.422 2.669 22.211 1.00 97.50 96 LYS A C 1
ATOM 739 O O . LYS A 1 96 ? -4.385 2.279 23.378 1.00 97.50 96 LYS A O 1
ATOM 744 N N . ILE A 1 97 ? -5.522 3.217 21.695 1.00 97.88 97 ILE A N 1
ATOM 745 C CA . ILE A 1 97 ? -6.776 3.299 22.442 1.00 97.88 97 ILE A CA 1
ATOM 746 C C . ILE A 1 97 ? -7.410 1.907 22.456 1.00 97.88 97 ILE A C 1
ATOM 748 O O . ILE A 1 97 ? -8.028 1.485 21.485 1.00 97.88 97 ILE A O 1
ATOM 752 N N . SER A 1 98 ? -7.273 1.195 23.570 1.00 97.62 98 SER A N 1
ATOM 753 C CA . SER A 1 98 ? -7.955 -0.082 23.773 1.00 97.62 98 SER A CA 1
ATOM 754 C C . SER A 1 98 ? -9.411 0.137 24.190 1.00 97.62 98 SER A C 1
ATOM 756 O O . SER A 1 98 ? -9.696 0.875 25.138 1.00 97.62 98 SER A O 1
ATOM 758 N N . VAL A 1 99 ? -10.339 -0.538 23.519 1.00 97.62 99 VAL A N 1
ATOM 759 C CA . VAL A 1 99 ? -11.781 -0.447 23.767 1.00 97.62 99 VAL A CA 1
ATOM 760 C C . VAL A 1 99 ? -12.393 -1.838 23.892 1.00 97.62 99 VAL A C 1
ATOM 762 O O . VAL A 1 99 ? -12.035 -2.767 23.175 1.00 97.62 99 VAL A O 1
ATOM 765 N N . ILE A 1 100 ? -13.336 -1.986 24.822 1.00 97.06 100 ILE A N 1
ATOM 766 C CA . ILE A 1 100 ? -14.094 -3.228 25.016 1.00 97.06 100 ILE A CA 1
ATOM 767 C C . ILE A 1 100 ? -15.508 -2.986 24.481 1.00 97.06 100 ILE A C 1
ATOM 769 O O . ILE A 1 100 ? -16.168 -2.055 24.964 1.00 97.06 100 ILE A O 1
ATOM 773 N N . PRO A 1 101 ? -15.992 -3.791 23.520 1.00 96.56 101 PRO A N 1
ATOM 774 C CA . PRO A 1 101 ? -17.311 -3.595 22.941 1.00 96.56 101 PRO A CA 1
ATOM 775 C C . PRO A 1 101 ? -18.416 -3.803 23.983 1.00 96.56 101 PRO A C 1
ATOM 777 O O . PRO A 1 101 ? -18.371 -4.718 24.808 1.00 96.56 101 PRO A O 1
ATOM 780 N N . LYS A 1 102 ? -19.446 -2.955 23.936 1.00 96.25 102 LYS A N 1
ATOM 781 C CA . LYS A 1 102 ? -20.676 -3.083 24.730 1.00 96.25 102 LYS A CA 1
ATOM 782 C C . LYS A 1 102 ? -21.874 -2.947 23.805 1.00 96.25 102 LYS A C 1
ATOM 784 O O . LYS A 1 102 ? -22.028 -1.917 23.159 1.00 96.25 102 LYS A O 1
ATOM 789 N N . ASN A 1 103 ? -22.732 -3.969 23.765 1.00 94.81 103 ASN A N 1
ATOM 790 C CA . ASN A 1 103 ? -23.890 -4.030 22.861 1.00 94.81 103 ASN A CA 1
ATOM 791 C C . ASN A 1 103 ? -23.503 -3.748 21.396 1.00 94.81 103 ASN A C 1
ATOM 793 O O . ASN A 1 103 ? -24.115 -2.897 20.759 1.00 94.81 103 ASN A O 1
ATOM 797 N N . ASN A 1 104 ? -22.462 -4.429 20.901 1.00 96.19 104 ASN A N 1
ATOM 798 C CA . ASN A 1 104 ? -21.900 -4.256 19.554 1.00 96.19 104 ASN A CA 1
ATOM 799 C C . ASN A 1 104 ? -21.395 -2.840 19.238 1.00 96.19 104 ASN A C 1
ATOM 801 O O . ASN A 1 104 ? -21.290 -2.479 18.076 1.00 96.19 104 ASN A O 1
ATOM 805 N N . ARG A 1 105 ? -21.069 -2.026 20.249 1.00 97.56 105 ARG A N 1
ATOM 806 C CA . ARG A 1 105 ? -20.507 -0.689 20.030 1.00 97.56 105 ARG A CA 1
ATOM 807 C C . ARG A 1 105 ? -19.233 -0.453 20.815 1.00 97.56 105 ARG A C 1
ATOM 809 O O . ARG A 1 105 ? -19.089 -0.946 21.936 1.00 97.56 105 ARG A O 1
ATOM 816 N N . VAL A 1 106 ? -18.352 0.366 20.253 1.00 97.44 106 VAL A N 1
ATOM 817 C CA . VAL A 1 106 ? -17.163 0.903 20.927 1.00 97.44 106 VAL A CA 1
ATOM 818 C C . VAL A 1 106 ? -17.195 2.428 20.908 1.00 97.44 106 VAL A C 1
ATOM 820 O O . VAL A 1 106 ? -17.698 3.038 19.967 1.00 97.44 106 VAL A O 1
ATOM 823 N N . THR A 1 107 ? -16.680 3.058 21.963 1.00 96.94 107 THR A N 1
ATOM 824 C CA . THR A 1 107 ? -16.634 4.521 22.074 1.00 96.94 107 THR A CA 1
ATOM 825 C C . THR A 1 107 ? -15.190 4.990 22.039 1.00 96.94 107 THR A C 1
ATOM 827 O O . THR A 1 107 ? -14.394 4.575 22.880 1.00 96.94 107 THR A O 1
ATOM 830 N N . ALA A 1 108 ? -14.871 5.889 21.112 1.00 95.56 108 ALA A N 1
ATOM 831 C CA . ALA A 1 108 ? -13.561 6.521 20.999 1.00 95.56 108 ALA A CA 1
ATOM 832 C C . ALA A 1 108 ? -13.714 7.942 20.451 1.00 95.56 108 ALA A C 1
ATOM 834 O O . ALA A 1 108 ? -14.582 8.193 19.621 1.00 95.56 108 ALA A O 1
ATOM 835 N N . ASP A 1 109 ? -12.910 8.876 20.964 1.00 92.25 109 ASP A N 1
ATOM 836 C CA . ASP A 1 109 ? -12.959 10.306 20.608 1.00 92.25 109 ASP A CA 1
ATOM 837 C C . ASP A 1 109 ? -14.377 10.923 20.637 1.00 92.25 109 ASP A C 1
ATOM 839 O O . ASP A 1 109 ? -14.792 11.697 19.780 1.00 92.25 109 ASP A O 1
ATOM 843 N N . GLY A 1 110 ? -15.190 10.511 21.618 1.00 92.44 110 GLY A N 1
ATOM 844 C CA . GLY A 1 110 ? -16.579 10.967 21.756 1.00 92.44 110 GLY A CA 1
ATOM 845 C C . GLY A 1 110 ? -17.551 10.444 20.686 1.00 92.44 110 GLY A C 1
ATOM 846 O O . GLY A 1 110 ? -18.729 10.802 20.719 1.00 92.44 110 GLY A O 1
ATOM 847 N N . LYS A 1 111 ? -17.096 9.587 19.767 1.00 94.69 111 LYS A N 1
ATOM 848 C CA . LYS A 1 111 ? -17.908 8.898 18.756 1.00 94.69 111 LYS A CA 1
ATOM 849 C C . LYS A 1 111 ? -18.236 7.476 19.202 1.00 94.69 111 LYS A C 1
ATOM 851 O O . LYS A 1 111 ? -17.495 6.873 19.976 1.00 94.69 111 LYS A O 1
ATOM 856 N N . ASN A 1 112 ? -19.355 6.948 18.712 1.00 96.88 112 ASN A N 1
ATOM 857 C CA . ASN A 1 112 ? -19.803 5.584 18.986 1.00 96.88 112 ASN A CA 1
ATOM 858 C C . ASN A 1 112 ? -19.811 4.791 17.687 1.00 96.88 112 ASN A C 1
ATOM 860 O O . ASN A 1 112 ? -20.726 4.978 16.888 1.00 96.88 112 ASN A O 1
ATOM 864 N N . TYR A 1 113 ? -18.858 3.883 17.533 1.00 98.19 113 TYR A N 1
ATOM 865 C CA . TYR A 1 113 ? -18.729 3.034 16.358 1.00 98.19 113 TYR A CA 1
ATOM 866 C C . TYR A 1 113 ? -19.521 1.741 16.535 1.00 98.19 113 TYR A C 1
ATOM 868 O O . TYR A 1 113 ? -19.525 1.177 17.637 1.00 98.19 113 TYR A O 1
ATOM 876 N N . ASP A 1 114 ? -20.208 1.296 15.488 1.00 98.44 114 ASP A N 1
ATOM 877 C CA . ASP A 1 114 ? -20.774 -0.052 15.421 1.00 98.44 114 ASP A CA 1
ATOM 878 C C . ASP A 1 114 ? -19.678 -1.060 15.040 1.00 98.44 114 ASP A C 1
ATOM 880 O O . ASP A 1 114 ? -18.811 -0.777 14.220 1.00 98.44 114 ASP A O 1
ATOM 884 N N . VAL A 1 115 ? -19.673 -2.207 15.711 1.00 98.31 115 VAL A N 1
ATOM 885 C CA . VAL A 1 115 ? -18.722 -3.311 15.500 1.00 98.31 115 VAL A CA 1
ATOM 886 C C . VAL A 1 115 ? -19.451 -4.655 15.446 1.00 98.31 115 VAL A C 1
ATOM 888 O O . VAL A 1 115 ? -18.886 -5.704 15.760 1.00 98.31 115 VAL A O 1
ATOM 891 N N . ALA A 1 116 ? -20.747 -4.642 15.127 1.00 97.69 116 ALA A N 1
ATOM 892 C CA . ALA A 1 116 ? -21.537 -5.854 14.997 1.00 97.69 116 ALA A CA 1
ATOM 893 C C . ALA A 1 116 ? -20.894 -6.831 14.000 1.00 97.69 116 ALA A C 1
ATOM 895 O O . ALA A 1 116 ? -20.486 -6.458 12.910 1.00 97.69 116 ALA A O 1
ATOM 896 N N . GLY A 1 117 ? -20.803 -8.108 14.374 1.00 95.44 117 GLY A N 1
ATOM 897 C CA . GLY A 1 117 ? -20.232 -9.144 13.505 1.00 95.44 117 GLY A CA 1
ATOM 898 C C . GLY A 1 117 ? -18.703 -9.151 13.411 1.00 95.44 117 GLY A C 1
ATOM 899 O O . GLY A 1 117 ? -18.158 -10.089 12.833 1.00 95.44 117 GLY A O 1
ATOM 900 N N . ILE A 1 118 ? -18.010 -8.181 14.016 1.00 97.12 118 ILE A N 1
ATOM 901 C CA . ILE A 1 118 ? -16.551 -8.182 14.111 1.00 97.12 118 ILE A CA 1
ATOM 902 C C . ILE A 1 118 ? -16.135 -8.945 15.371 1.00 97.12 118 ILE A C 1
ATOM 904 O O . ILE A 1 118 ? -16.441 -8.549 16.498 1.00 97.12 118 ILE A O 1
ATOM 908 N N . ASP A 1 119 ? -15.411 -10.044 15.179 1.00 91.94 119 ASP A N 1
ATOM 909 C CA . ASP A 1 119 ? -14.872 -10.851 16.271 1.00 91.94 119 ASP A CA 1
ATOM 910 C C . ASP A 1 119 ? -13.525 -10.298 16.769 1.00 91.94 119 ASP A C 1
ATOM 912 O O . ASP A 1 119 ? -12.616 -10.024 15.987 1.00 91.94 119 ASP A O 1
ATOM 916 N N . THR A 1 120 ? -13.361 -10.249 18.092 1.00 94.50 120 THR A N 1
ATOM 917 C CA . THR A 1 120 ? -12.060 -10.137 18.777 1.00 94.50 120 THR A CA 1
ATOM 918 C C . THR A 1 120 ? -11.866 -11.362 19.666 1.00 94.50 120 THR A C 1
ATOM 920 O O . THR A 1 120 ? -12.771 -11.763 20.405 1.00 94.50 120 THR A O 1
ATOM 923 N N . ARG A 1 121 ? -10.689 -11.988 19.602 1.00 97.00 121 ARG A N 1
ATOM 924 C CA . ARG A 1 121 ? -10.387 -13.214 20.354 1.00 97.00 121 ARG A CA 1
ATOM 925 C C . ARG A 1 121 ? -10.035 -12.930 21.812 1.00 97.00 121 ARG A C 1
ATOM 927 O O . ARG A 1 121 ? -10.346 -13.760 22.666 1.00 97.00 121 ARG A O 1
ATOM 934 N N . CYS A 1 122 ? -9.435 -11.780 22.118 1.00 95.94 122 CYS A N 1
ATOM 935 C CA . CYS A 1 122 ? -9.152 -11.351 23.491 1.00 95.94 122 CYS A CA 1
ATOM 936 C C . CYS A 1 122 ? -10.241 -10.456 24.108 1.00 95.94 122 CYS A C 1
ATOM 938 O O . CYS A 1 122 ? -10.184 -10.175 25.306 1.00 95.94 122 CYS A O 1
ATOM 940 N N . GLY A 1 123 ? -11.253 -10.047 23.332 1.00 96.31 123 GLY A N 1
ATOM 941 C CA . GLY A 1 123 ? -12.346 -9.192 23.808 1.00 96.31 123 GLY A CA 1
ATOM 942 C C . GLY A 1 123 ? -12.006 -7.699 23.831 1.00 96.31 123 GLY A C 1
ATOM 943 O O . GLY A 1 123 ? -12.754 -6.918 24.423 1.00 96.31 123 GLY A O 1
ATOM 944 N N . ILE A 1 124 ? -10.883 -7.308 23.228 1.00 97.56 124 ILE A N 1
ATOM 945 C CA . ILE A 1 124 ? -10.375 -5.939 23.187 1.00 97.56 124 ILE A CA 1
ATOM 946 C C . ILE A 1 124 ? -10.110 -5.58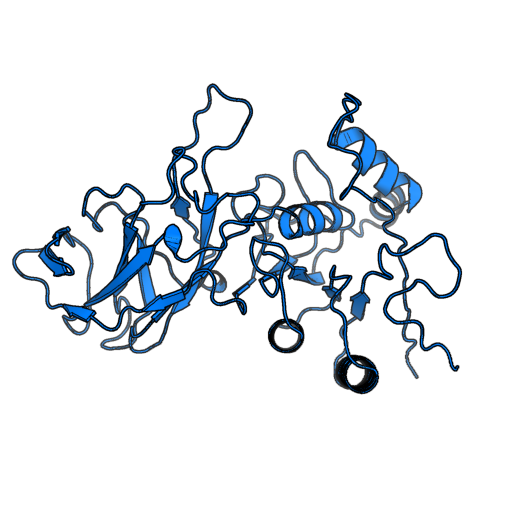1 21.727 1.00 97.56 124 ILE A C 1
ATOM 948 O O . ILE A 1 124 ? -9.415 -6.302 21.019 1.00 97.56 124 ILE A O 1
ATOM 952 N N . PHE A 1 125 ? -10.639 -4.441 21.299 1.00 98.38 125 PHE A N 1
ATOM 953 C CA . PHE A 1 125 ? -10.217 -3.796 20.064 1.00 98.38 125 PHE A CA 1
ATOM 954 C C . PHE A 1 125 ? -9.224 -2.685 20.364 1.00 98.38 125 PHE A C 1
ATOM 956 O O . PHE A 1 125 ? -9.225 -2.102 21.450 1.00 98.38 125 PHE A O 1
ATOM 963 N N . HIS A 1 126 ? -8.423 -2.354 19.365 1.00 98.62 126 HIS A N 1
ATOM 964 C CA . HIS A 1 126 ? -7.598 -1.158 19.343 1.00 98.62 126 HIS A CA 1
ATOM 965 C C . HIS A 1 126 ? -8.170 -0.184 18.321 1.00 98.62 126 HIS A C 1
ATOM 967 O O . HIS A 1 126 ? -8.671 -0.610 17.286 1.00 98.62 126 HIS A O 1
ATOM 973 N N . ILE A 1 127 ? -8.153 1.112 18.615 1.00 98.62 127 ILE A N 1
ATOM 974 C CA . ILE A 1 127 ? -8.703 2.122 17.712 1.00 98.62 127 ILE A CA 1
ATOM 975 C C . ILE A 1 127 ? -7.814 3.359 17.647 1.00 98.62 127 ILE A C 1
ATOM 977 O O . ILE A 1 127 ? -7.209 3.777 18.637 1.00 98.62 127 ILE A O 1
ATOM 981 N N . GLY A 1 128 ? -7.724 3.928 16.454 1.00 98.56 128 GLY A N 1
ATOM 982 C CA . GLY A 1 128 ? -7.011 5.158 16.145 1.00 98.56 128 GLY A CA 1
ATOM 983 C C . GLY A 1 128 ? -7.723 5.927 15.041 1.00 98.56 128 GLY A C 1
ATOM 984 O O . GLY A 1 128 ? -8.827 5.568 14.633 1.00 98.56 128 GLY A O 1
ATOM 985 N N . PHE A 1 129 ? -7.092 7.003 14.579 1.00 98.44 129 PHE A N 1
ATOM 986 C CA . PHE A 1 129 ? -7.690 7.916 13.612 1.00 98.44 129 PHE A CA 1
ATOM 987 C C . PHE A 1 129 ? -6.660 8.343 12.576 1.00 98.44 129 PHE A C 1
ATOM 989 O O . PHE A 1 129 ? -5.633 8.915 12.946 1.00 98.44 129 PHE A O 1
ATOM 996 N N . PHE A 1 130 ? -6.955 8.084 11.307 1.00 98.31 130 PHE A N 1
ATOM 997 C CA . PHE A 1 130 ? -6.198 8.606 10.178 1.00 98.31 130 PHE A CA 1
ATOM 998 C C . PHE A 1 130 ? -6.782 9.963 9.785 1.00 98.31 130 PHE A C 1
ATOM 1000 O O . PHE A 1 130 ? -7.990 10.080 9.577 1.00 98.31 130 PHE A O 1
ATOM 1007 N N . LYS A 1 131 ? -5.947 11.002 9.743 1.00 97.31 131 LYS A N 1
ATOM 1008 C CA . LYS A 1 131 ? -6.391 12.373 9.465 1.00 97.31 131 LYS A CA 1
ATOM 1009 C C . LYS A 1 131 ? -5.769 12.863 8.180 1.00 97.31 131 LYS A C 1
ATOM 1011 O O . LYS A 1 131 ? -4.552 12.878 8.070 1.00 97.31 131 LYS A O 1
ATOM 1016 N N . GLU A 1 132 ? -6.577 13.398 7.285 1.00 95.56 132 GLU A N 1
ATOM 1017 C CA . GLU A 1 132 ? -6.093 14.033 6.056 1.00 95.56 132 GLU A CA 1
ATOM 1018 C C . GLU A 1 132 ? -5.067 15.137 6.316 1.00 95.56 132 GLU A C 1
ATOM 1020 O O . GLU A 1 132 ? -3.983 15.163 5.735 1.00 95.56 132 GLU A O 1
ATOM 1025 N N . SER A 1 133 ? -5.355 15.984 7.302 1.00 94.75 133 SER A N 1
ATOM 1026 C CA . SER A 1 133 ? -4.441 17.025 7.784 1.00 94.75 133 SER A CA 1
ATOM 1027 C C . SER A 1 133 ? -3.055 16.545 8.251 1.00 94.75 133 SER A C 1
ATOM 1029 O O . SER A 1 133 ? -2.182 17.392 8.454 1.00 94.75 133 SER A O 1
ATOM 1031 N N . GLN A 1 134 ? -2.833 15.237 8.446 1.00 94.62 134 GLN A N 1
ATOM 1032 C CA . GLN A 1 134 ? -1.513 14.687 8.779 1.00 94.62 134 GLN A CA 1
ATOM 1033 C C . GLN A 1 134 ? -0.605 14.526 7.552 1.00 94.62 134 GLN A C 1
ATOM 1035 O O . GLN A 1 134 ? 0.610 14.443 7.710 1.00 94.62 134 GLN A O 1
ATOM 1040 N N . LEU A 1 135 ? -1.187 14.486 6.351 1.00 93.75 135 LEU A N 1
ATOM 1041 C CA . LEU A 1 135 ? -0.461 14.337 5.093 1.00 93.75 135 LEU A CA 1
ATOM 1042 C C . LEU A 1 135 ? 0.239 15.637 4.706 1.00 93.75 135 LEU A C 1
ATOM 1044 O O . LEU A 1 135 ? -0.066 16.708 5.233 1.00 93.75 135 LEU A O 1
ATOM 1048 N N . ASP A 1 136 ? 1.163 15.577 3.754 1.00 90.94 136 ASP A N 1
ATOM 1049 C CA . ASP A 1 136 ? 1.802 16.790 3.253 1.00 90.94 136 ASP A CA 1
ATOM 1050 C C . ASP A 1 136 ? 0.849 17.577 2.335 1.00 90.94 136 ASP A C 1
ATOM 1052 O O . ASP A 1 136 ? 0.380 17.088 1.304 1.00 90.94 136 ASP A O 1
ATOM 1056 N N . LYS A 1 137 ? 0.603 18.843 2.685 1.00 90.88 137 LYS A N 1
ATOM 1057 C CA . LYS A 1 137 ? -0.178 19.811 1.894 1.00 90.88 137 LYS A CA 1
ATOM 1058 C C . LYS A 1 137 ? 0.410 20.119 0.519 1.00 90.88 137 LYS A C 1
ATOM 1060 O O . LYS A 1 137 ? -0.301 20.656 -0.320 1.00 90.88 137 LYS A O 1
ATOM 1065 N N . ASN A 1 138 ? 1.698 19.853 0.317 1.00 87.44 138 ASN A N 1
ATOM 1066 C CA . ASN A 1 138 ? 2.376 20.057 -0.959 1.00 87.44 138 ASN A CA 1
ATOM 1067 C C . ASN A 1 138 ? 2.263 18.830 -1.877 1.00 87.44 138 ASN A C 1
ATOM 1069 O O . ASN A 1 138 ? 2.736 18.882 -3.012 1.00 87.44 138 ASN A O 1
ATOM 1073 N N . SER A 1 139 ? 1.667 17.729 -1.403 1.00 87.31 139 SER A N 1
ATOM 1074 C CA . SER A 1 139 ? 1.412 16.561 -2.243 1.00 87.31 139 SER A CA 1
ATOM 1075 C C . SER A 1 139 ? 0.409 16.872 -3.363 1.00 87.31 139 SER A C 1
ATOM 1077 O O . SER A 1 139 ? -0.456 17.737 -3.195 1.00 87.31 139 SER A O 1
ATOM 1079 N N . PRO A 1 140 ? 0.466 16.153 -4.499 1.00 87.94 140 PRO A N 1
ATOM 1080 C CA . PRO A 1 140 ? -0.491 16.315 -5.595 1.00 87.94 140 PRO A CA 1
ATOM 1081 C C . PRO A 1 140 ? -1.957 16.083 -5.206 1.00 87.94 140 PRO A C 1
ATOM 1083 O O . PRO A 1 140 ? -2.845 16.601 -5.881 1.00 87.94 140 PRO A O 1
ATOM 1086 N N . ILE A 1 141 ? -2.208 15.328 -4.131 1.00 87.31 141 ILE A N 1
ATOM 1087 C CA . ILE A 1 141 ? -3.548 15.094 -3.576 1.00 87.31 141 ILE A CA 1
ATOM 1088 C C . ILE A 1 141 ? -3.997 16.179 -2.587 1.00 87.31 141 ILE A C 1
ATOM 1090 O O . ILE A 1 141 ? -5.125 16.125 -2.128 1.00 87.31 141 ILE A O 1
ATOM 1094 N N . TRP A 1 142 ? -3.161 17.167 -2.249 1.00 89.38 142 TRP A N 1
ATOM 1095 C CA . TRP A 1 142 ? -3.530 18.323 -1.413 1.00 89.38 142 TRP A CA 1
ATOM 1096 C C . TRP A 1 142 ? -4.160 17.978 -0.052 1.00 89.38 142 TRP A C 1
ATOM 1098 O O . TRP A 1 142 ? -5.016 18.718 0.431 1.00 89.38 142 TRP A O 1
ATOM 1108 N N . GLN A 1 143 ? -3.716 16.885 0.583 1.00 92.56 143 GLN A N 1
ATOM 1109 C CA . GLN A 1 143 ? -4.324 16.331 1.807 1.00 92.56 143 GLN A CA 1
ATOM 1110 C C . GLN A 1 143 ? -5.792 15.893 1.636 1.00 92.56 143 GLN A C 1
ATOM 1112 O O . GLN A 1 143 ? -6.514 15.853 2.617 1.00 92.56 143 GLN A O 1
ATOM 1117 N N . ASP A 1 144 ? -6.243 15.569 0.430 1.00 91.94 144 ASP A N 1
ATOM 1118 C CA . ASP A 1 144 ? -7.619 15.154 0.135 1.00 91.94 144 ASP A CA 1
ATOM 1119 C C . ASP A 1 144 ? -7.594 13.734 -0.450 1.00 91.94 144 ASP A C 1
ATOM 1121 O O . ASP A 1 144 ? -7.561 13.530 -1.668 1.00 91.94 144 ASP A O 1
ATOM 1125 N N . VAL A 1 145 ? -7.510 12.721 0.422 1.00 92.50 145 VAL A N 1
ATOM 1126 C CA . VAL A 1 145 ? -7.367 11.321 -0.024 1.00 92.50 145 VAL A CA 1
ATOM 1127 C C . VAL A 1 145 ? -8.659 10.787 -0.622 1.00 92.50 145 VAL A C 1
ATOM 1129 O O . VAL A 1 145 ? -8.612 9.914 -1.487 1.00 92.50 145 VAL A O 1
ATOM 1132 N N . ASN A 1 146 ? -9.810 11.300 -0.188 1.00 92.69 146 ASN A N 1
ATOM 1133 C CA . ASN A 1 146 ? -11.117 10.877 -0.687 1.00 92.69 146 ASN A CA 1
ATOM 1134 C C . ASN A 1 146 ? -11.639 11.745 -1.849 1.00 92.69 146 ASN A C 1
ATOM 1136 O O . ASN A 1 146 ? -12.735 11.482 -2.349 1.00 92.69 146 ASN A O 1
ATOM 1140 N N . ARG A 1 147 ? -10.859 12.755 -2.262 1.00 89.81 147 ARG A N 1
ATOM 1141 C CA . ARG A 1 147 ? -11.107 13.677 -3.380 1.00 89.81 147 ARG A CA 1
ATOM 1142 C C . ARG A 1 147 ? -12.441 14.415 -3.280 1.00 89.81 147 ARG A C 1
ATOM 1144 O O . ARG A 1 147 ? -13.081 14.699 -4.296 1.00 89.81 147 ARG A O 1
ATOM 1151 N N . ASN A 1 148 ? -12.886 14.733 -2.066 1.00 90.38 148 ASN A N 1
ATOM 1152 C CA . ASN A 1 148 ? -14.151 15.435 -1.847 1.00 90.38 148 ASN A CA 1
ATOM 1153 C C . ASN A 1 148 ? -14.020 16.972 -1.872 1.00 90.38 148 ASN A C 1
ATOM 1155 O O . ASN A 1 148 ? -15.022 17.684 -1.744 1.00 90.38 148 ASN A O 1
ATOM 1159 N N . GLY A 1 149 ? -12.803 17.486 -2.062 1.00 90.25 149 GLY A N 1
ATOM 1160 C CA . GLY A 1 149 ? -12.472 18.906 -2.084 1.00 90.25 149 GLY A CA 1
ATOM 1161 C C . GLY A 1 149 ? -12.197 19.507 -0.704 1.00 90.25 149 GLY A C 1
ATOM 1162 O O . GLY A 1 149 ? -12.164 20.737 -0.580 1.00 90.25 149 GLY A O 1
ATOM 1163 N N . ARG A 1 150 ? -12.039 18.681 0.333 1.00 91.19 150 ARG A N 1
ATOM 1164 C CA . ARG A 1 150 ? -11.703 19.083 1.706 1.00 91.19 150 ARG A CA 1
ATOM 1165 C C . ARG A 1 150 ? -10.519 18.256 2.205 1.00 91.19 150 ARG A C 1
ATOM 1167 O O . ARG A 1 150 ? -10.142 17.276 1.593 1.00 91.19 150 ARG A O 1
ATOM 1174 N N . ASN A 1 151 ? -9.914 18.715 3.294 1.00 91.81 151 ASN A N 1
ATOM 1175 C CA . ASN A 1 151 ? -8.769 18.072 3.945 1.00 91.81 151 ASN A CA 1
ATOM 1176 C C . ASN A 1 151 ? -8.975 17.936 5.465 1.00 91.81 151 ASN A C 1
ATOM 1178 O O . ASN A 1 151 ? -8.023 17.928 6.257 1.00 91.81 151 ASN A O 1
ATOM 1182 N N . ASP A 1 152 ? -10.242 17.953 5.885 1.00 93.69 152 ASP A N 1
ATOM 1183 C CA . ASP A 1 152 ? -10.670 17.946 7.280 1.00 93.69 152 ASP A CA 1
ATOM 1184 C C . ASP A 1 152 ? -11.259 16.602 7.720 1.00 93.69 152 ASP A C 1
ATOM 1186 O O . ASP A 1 152 ? -11.733 16.492 8.856 1.00 93.69 152 ASP A O 1
ATOM 1190 N N . ASP A 1 153 ? -11.201 15.580 6.861 1.00 95.88 153 ASP A N 1
ATOM 1191 C CA . ASP A 1 153 ? -11.752 14.271 7.171 1.00 95.88 153 ASP A CA 1
ATOM 1192 C C . ASP A 1 153 ? -10.871 13.489 8.157 1.00 95.88 153 ASP A C 1
ATOM 1194 O O . ASP A 1 153 ? -9.640 13.627 8.243 1.00 95.88 153 ASP A O 1
ATOM 1198 N N . ILE A 1 154 ? -11.554 12.666 8.954 1.00 96.69 154 ILE A N 1
ATOM 1199 C CA . ILE A 1 154 ? -10.960 11.826 9.989 1.00 96.69 154 ILE A CA 1
ATOM 1200 C C . ILE A 1 154 ? -11.583 10.441 9.872 1.00 96.69 154 ILE A C 1
ATOM 1202 O O . ILE A 1 154 ? -12.741 10.240 10.231 1.00 96.69 154 ILE A O 1
ATOM 1206 N N . PHE A 1 155 ? -10.784 9.478 9.435 1.00 98.19 155 PHE A N 1
ATOM 1207 C CA . PHE A 1 155 ? -11.206 8.096 9.265 1.00 98.19 155 PHE A CA 1
ATOM 1208 C C . PHE A 1 155 ? -10.894 7.309 10.536 1.00 98.19 155 PHE A C 1
ATOM 1210 O O . PHE A 1 155 ? -9.757 7.306 11.025 1.00 98.19 155 PHE A O 1
ATOM 1217 N N . GLY A 1 156 ? -11.906 6.649 11.098 1.00 98.44 156 GLY A N 1
ATOM 1218 C CA . GLY A 1 156 ? -11.711 5.711 12.199 1.00 98.44 156 GLY A CA 1
ATOM 1219 C C . GLY A 1 156 ? -10.947 4.481 11.716 1.00 98.44 156 GLY A C 1
ATOM 1220 O O . GLY A 1 156 ? -11.216 3.979 10.631 1.00 98.44 156 GLY A O 1
ATOM 1221 N N . VAL A 1 157 ? -10.006 3.983 12.518 1.00 98.81 157 VAL A N 1
ATOM 1222 C CA . VAL A 1 157 ? -9.235 2.770 12.205 1.00 98.81 157 VAL A CA 1
ATOM 1223 C C . VAL A 1 157 ? -9.305 1.817 13.385 1.00 98.81 157 VAL A C 1
ATOM 1225 O O . VAL A 1 157 ? -8.730 2.095 14.438 1.00 98.81 157 VAL A O 1
ATOM 1228 N N . LEU A 1 158 ? -10.017 0.706 13.215 1.00 98.75 158 LEU A N 1
ATOM 1229 C CA . LEU A 1 158 ? -10.192 -0.349 14.209 1.00 98.75 158 LEU A CA 1
ATOM 1230 C C . LEU A 1 158 ? -9.239 -1.509 13.916 1.00 98.75 158 LEU A C 1
ATOM 1232 O O . LEU A 1 158 ? -9.089 -1.921 12.771 1.00 98.75 158 LEU A O 1
ATOM 1236 N N . VAL A 1 159 ? -8.647 -2.086 14.956 1.00 98.62 159 VAL A N 1
ATOM 1237 C CA . VAL A 1 159 ? -7.773 -3.255 14.864 1.00 98.62 159 VAL A CA 1
ATOM 1238 C C . VAL A 1 159 ? -8.311 -4.366 15.755 1.00 98.62 159 VAL A C 1
ATOM 1240 O O . VAL A 1 159 ? -8.604 -4.153 16.937 1.00 98.62 159 VAL A O 1
ATOM 1243 N N . ALA A 1 160 ? -8.417 -5.559 15.179 1.00 98.38 160 ALA A N 1
ATOM 1244 C CA . ALA A 1 160 ? -8.924 -6.763 15.812 1.00 98.38 160 ALA A CA 1
ATOM 1245 C C . ALA A 1 160 ? -7.899 -7.903 15.742 1.00 98.38 160 ALA A C 1
ATOM 1247 O O . ALA A 1 160 ? -7.133 -8.042 14.785 1.00 98.38 160 ALA A O 1
ATOM 1248 N N . ASP A 1 161 ? -7.917 -8.749 16.763 1.00 97.69 161 ASP A N 1
ATOM 1249 C CA . ASP A 1 161 ? -7.168 -9.997 16.835 1.00 97.69 161 ASP A CA 1
ATOM 1250 C C . ASP A 1 161 ? -8.047 -11.154 16.340 1.00 97.69 161 ASP A C 1
ATOM 1252 O O . ASP A 1 161 ? -8.623 -11.911 17.118 1.00 97.69 161 ASP A O 1
ATOM 1256 N N . SER A 1 162 ? -8.208 -11.278 15.021 1.00 95.31 162 SER A N 1
ATOM 1257 C CA . SER A 1 162 ? -9.204 -12.178 14.414 1.00 95.31 162 SER A CA 1
ATOM 1258 C C . SER A 1 162 ? -8.857 -13.666 14.573 1.00 95.31 162 SER A C 1
ATOM 1260 O O . SER A 1 162 ? -9.741 -14.532 14.666 1.00 95.31 162 SER A O 1
ATOM 1262 N N . ALA A 1 163 ? -7.556 -13.969 14.614 1.00 95.00 163 ALA A N 1
ATOM 1263 C CA . ALA A 1 163 ? -7.026 -15.326 14.576 1.00 95.00 163 ALA A CA 1
ATOM 1264 C C . ALA A 1 163 ? -6.596 -15.836 15.957 1.00 95.00 163 ALA A C 1
ATOM 1266 O O . ALA A 1 163 ? -7.029 -16.912 16.377 1.00 95.00 163 ALA A O 1
ATOM 1267 N N . LEU A 1 164 ? -5.755 -15.080 16.668 1.00 96.38 164 LEU A N 1
ATOM 1268 C CA . LEU A 1 164 ? -5.134 -15.499 17.925 1.00 96.38 164 LEU A CA 1
ATOM 1269 C C . LEU A 1 164 ? -5.314 -14.418 19.003 1.00 96.38 164 LEU A C 1
ATOM 1271 O O . LEU A 1 164 ? -5.026 -13.260 18.722 1.00 96.38 164 LEU A O 1
ATOM 1275 N N . PRO A 1 165 ? -5.734 -14.773 20.237 1.00 97.12 165 PRO A N 1
ATOM 1276 C CA . PRO A 1 165 ? -5.924 -13.798 21.309 1.00 97.12 165 PRO A CA 1
ATOM 1277 C C . PRO A 1 165 ? -4.672 -12.951 21.566 1.00 97.12 165 PRO A C 1
ATOM 1279 O O . PRO A 1 165 ? -3.612 -13.495 21.881 1.00 97.12 165 PRO A O 1
ATOM 1282 N N . GLY A 1 166 ? -4.811 -11.628 21.473 1.00 95.38 166 GLY A N 1
ATOM 1283 C CA . GLY A 1 166 ? -3.735 -10.664 21.726 1.00 95.38 166 GLY A CA 1
ATOM 1284 C C . GLY A 1 166 ? -2.698 -10.535 20.605 1.00 95.38 166 GLY A C 1
ATOM 1285 O O . GLY A 1 166 ? -1.694 -9.858 20.806 1.00 95.38 166 GLY A O 1
ATOM 1286 N N . ILE A 1 167 ? -2.929 -11.171 19.452 1.00 97.62 167 ILE A N 1
ATOM 1287 C CA . ILE A 1 167 ? -2.142 -10.998 18.226 1.00 97.62 167 ILE A CA 1
ATOM 1288 C C . ILE A 1 167 ? -3.056 -10.326 17.204 1.00 97.62 167 ILE A C 1
ATOM 1290 O O . ILE A 1 167 ? -3.905 -10.970 16.585 1.00 97.62 167 ILE A O 1
ATOM 1294 N N . TYR A 1 168 ? -2.892 -9.016 17.071 1.00 98.38 168 TYR A N 1
ATOM 1295 C CA . TYR A 1 168 ? -3.706 -8.177 16.201 1.00 98.38 168 TYR A CA 1
ATOM 1296 C C . TYR A 1 168 ? -3.260 -8.327 14.749 1.00 98.38 168 TYR A C 1
ATOM 1298 O O . TYR A 1 168 ? -2.074 -8.224 14.443 1.00 98.38 168 TYR A O 1
ATOM 1306 N N . ASP A 1 169 ? -4.213 -8.615 13.865 1.00 97.81 169 ASP A N 1
ATOM 1307 C CA . ASP A 1 169 ? -3.916 -9.019 12.487 1.00 97.81 169 ASP A CA 1
ATOM 1308 C C . ASP A 1 169 ? -4.910 -8.492 11.445 1.00 97.81 169 ASP A C 1
ATOM 1310 O O . ASP A 1 169 ? -4.674 -8.662 10.251 1.00 97.81 169 ASP A O 1
ATOM 1314 N N . THR A 1 170 ? -6.022 -7.889 11.879 1.00 98.56 170 THR A N 1
ATOM 1315 C CA . THR A 1 170 ? -7.092 -7.418 10.991 1.00 98.56 170 THR A CA 1
ATOM 1316 C C . THR A 1 170 ? -7.438 -5.970 11.299 1.00 98.56 170 THR A C 1
ATOM 1318 O O . THR A 1 170 ? -7.633 -5.612 12.460 1.00 98.56 170 THR A O 1
ATOM 1321 N N . VAL A 1 171 ? -7.528 -5.152 10.258 1.00 98.81 171 VAL A N 1
ATOM 1322 C CA . VAL A 1 171 ? -7.792 -3.715 10.303 1.00 98.81 171 VAL A CA 1
ATOM 1323 C C . VAL A 1 171 ? -9.091 -3.421 9.558 1.00 98.81 171 VAL A C 1
ATOM 1325 O O . VAL A 1 171 ? -9.324 -3.966 8.482 1.00 98.81 171 VAL A O 1
ATOM 1328 N N . TYR A 1 172 ? -9.906 -2.535 10.119 1.00 98.75 172 TYR A N 1
ATOM 1329 C CA . TYR A 1 172 ? -11.091 -1.958 9.490 1.00 98.75 172 TYR A CA 1
ATOM 1330 C C . TYR A 1 172 ? -10.922 -0.441 9.476 1.00 98.75 172 TYR A C 1
ATOM 1332 O O . TYR A 1 172 ? -10.492 0.141 10.475 1.00 98.75 172 TYR A O 1
ATOM 1340 N N . VAL A 1 173 ? -11.250 0.198 8.361 1.00 98.69 173 VAL A N 1
ATOM 1341 C CA . VAL A 1 173 ? -11.183 1.654 8.202 1.00 98.69 173 VAL A CA 1
ATOM 1342 C C . VAL A 1 173 ? -12.591 2.133 7.888 1.00 98.69 173 VAL A C 1
ATOM 1344 O O . VAL A 1 173 ? -13.183 1.613 6.959 1.00 98.69 173 VAL A O 1
ATOM 1347 N N . ASP A 1 174 ? -13.115 3.093 8.648 1.00 98.31 174 ASP A N 1
ATOM 1348 C CA . ASP A 1 174 ? -14.428 3.719 8.417 1.00 98.31 174 ASP A CA 1
ATOM 1349 C C . ASP A 1 174 ? -14.313 4.662 7.211 1.00 98.31 174 ASP A C 1
ATOM 1351 O O . ASP A 1 174 ? -14.111 5.870 7.362 1.00 98.31 174 ASP A O 1
ATOM 1355 N N . THR A 1 175 ? -14.306 4.087 6.006 1.00 96.75 175 THR A N 1
ATOM 1356 C CA . THR A 1 175 ? -13.994 4.783 4.748 1.00 96.75 175 THR A CA 1
ATOM 1357 C C . THR A 1 175 ? -15.092 5.758 4.345 1.00 96.75 175 THR A C 1
ATOM 1359 O O . THR A 1 175 ? -14.828 6.773 3.694 1.00 96.75 175 THR A O 1
ATOM 1362 N N . ASN A 1 176 ? -16.326 5.474 4.760 1.00 95.44 176 ASN A N 1
ATOM 1363 C CA . ASN A 1 176 ? -17.503 6.274 4.447 1.00 95.44 176 ASN A CA 1
ATOM 1364 C C . ASN A 1 176 ? -17.891 7.261 5.579 1.00 95.44 176 ASN A C 1
ATOM 1366 O O . ASN A 1 176 ? -18.802 8.074 5.391 1.00 95.44 176 ASN A O 1
ATOM 1370 N N . GLN A 1 177 ? -17.175 7.229 6.712 1.00 95.38 177 GLN A N 1
ATOM 1371 C CA . GLN A 1 177 ? -17.341 8.098 7.884 1.00 95.38 177 GLN A CA 1
ATOM 1372 C C . GLN A 1 177 ? -18.745 8.035 8.518 1.00 95.38 177 GLN A C 1
ATOM 1374 O O . GLN A 1 177 ? -19.251 9.035 9.049 1.00 95.38 177 GLN A O 1
ATOM 1379 N N . ASN A 1 178 ? -19.407 6.876 8.459 1.00 96.94 178 ASN A N 1
ATOM 1380 C CA . ASN A 1 178 ? -20.736 6.656 9.039 1.00 96.94 178 ASN A CA 1
ATOM 1381 C C . ASN A 1 178 ? -20.684 6.152 10.498 1.00 96.94 178 ASN A C 1
ATOM 1383 O O . ASN A 1 178 ? -21.739 6.030 11.135 1.00 96.94 178 ASN A O 1
ATOM 1387 N N . PHE A 1 179 ? -19.483 5.931 11.050 1.00 98.00 179 PHE A N 1
ATOM 1388 C CA . PHE A 1 179 ? -19.245 5.332 12.365 1.00 98.00 179 PHE A CA 1
ATOM 1389 C C . PHE A 1 179 ? -19.755 3.884 12.484 1.00 98.00 179 PHE A C 1
ATOM 1391 O O . PHE A 1 179 ? -20.258 3.475 13.538 1.00 98.00 179 PHE A O 1
ATOM 1398 N N . ASP A 1 180 ? -19.625 3.104 11.421 1.00 98.12 180 ASP A N 1
ATOM 1399 C CA . ASP A 1 180 ? -19.945 1.683 11.344 1.00 98.12 180 ASP A CA 1
ATOM 1400 C C . ASP A 1 180 ? -18.730 0.952 10.764 1.00 98.12 180 ASP A C 1
ATOM 1402 O O . ASP A 1 180 ? -18.265 1.270 9.684 1.00 98.12 180 ASP A O 1
ATOM 1406 N N . PHE A 1 181 ? -18.158 0.012 11.517 1.00 98.50 181 PHE A N 1
ATOM 1407 C CA . PHE A 1 181 ? -17.094 -0.853 10.998 1.00 98.50 181 PHE A CA 1
ATOM 1408 C C . PHE A 1 181 ? -17.642 -2.185 10.475 1.00 98.50 181 PHE A C 1
ATOM 1410 O O . PHE A 1 181 ? -16.883 -2.983 9.931 1.00 98.50 181 PHE A O 1
ATOM 1417 N N . SER A 1 182 ? -18.928 -2.483 10.690 1.00 97.06 182 SER A N 1
ATOM 1418 C CA . SER A 1 182 ? -19.515 -3.781 10.343 1.00 97.06 182 SER A CA 1
ATOM 1419 C C . SER A 1 182 ? -19.741 -3.969 8.842 1.00 97.06 182 SER A C 1
ATOM 1421 O O . SER A 1 182 ? -19.888 -5.106 8.388 1.00 97.06 182 SER A O 1
ATOM 1423 N N . ASP A 1 183 ? -19.755 -2.876 8.079 1.00 96.62 183 ASP A N 1
ATOM 1424 C CA . ASP A 1 183 ? -19.864 -2.848 6.621 1.00 96.62 183 ASP A CA 1
ATOM 1425 C C . ASP A 1 183 ? -18.525 -2.575 5.912 1.00 96.62 183 ASP A C 1
ATOM 1427 O O . ASP A 1 183 ? -18.484 -2.572 4.681 1.00 96.62 183 ASP A O 1
ATOM 1431 N N . GLU A 1 184 ? -17.435 -2.417 6.666 1.00 97.75 184 GLU A N 1
ATOM 1432 C CA . GLU A 1 184 ? -16.103 -2.139 6.131 1.00 97.75 184 GLU A CA 1
ATOM 1433 C C . GLU A 1 184 ? -15.338 -3.428 5.795 1.00 97.75 184 GLU A C 1
ATOM 1435 O O . GLU A 1 184 ? -15.445 -4.456 6.474 1.00 97.75 184 GLU A O 1
ATOM 1440 N N . GLU A 1 185 ? -14.529 -3.380 4.733 1.00 97.12 185 GLU A N 1
ATOM 1441 C CA . GLU A 1 185 ? -13.745 -4.536 4.291 1.00 97.12 185 GLU A CA 1
ATOM 1442 C C . GLU A 1 185 ? -12.660 -4.881 5.334 1.00 97.12 185 GLU A C 1
ATOM 1444 O O . GLU A 1 185 ? -11.849 -4.019 5.687 1.00 97.12 185 GLU A O 1
ATOM 1449 N N . PRO A 1 186 ? -12.580 -6.137 5.818 1.00 98.19 186 PRO A N 1
ATOM 1450 C CA . PRO A 1 186 ? -11.506 -6.560 6.707 1.00 98.19 186 PRO A CA 1
ATOM 1451 C C . PRO A 1 186 ? -10.188 -6.671 5.937 1.00 98.19 186 PRO A C 1
ATOM 1453 O O . PRO A 1 186 ? -10.039 -7.528 5.057 1.00 98.19 186 PRO A O 1
ATOM 1456 N N . LEU A 1 187 ? -9.208 -5.857 6.324 1.00 98.62 187 LEU A N 1
ATOM 1457 C CA . LEU A 1 187 ? -7.883 -5.819 5.713 1.00 98.62 187 LEU A CA 1
ATOM 1458 C C . LEU A 1 187 ? -6.832 -6.471 6.610 1.00 98.62 187 LEU A C 1
ATOM 1460 O O . LEU A 1 187 ? -6.799 -6.257 7.821 1.00 98.62 187 LEU A O 1
ATOM 1464 N N . LYS A 1 188 ? -5.929 -7.236 6.003 1.00 98.50 188 LYS A N 1
ATOM 1465 C CA . LYS A 1 188 ? -4.689 -7.712 6.631 1.00 98.50 188 LYS A CA 1
ATOM 1466 C C . LYS A 1 188 ? -3.501 -7.021 5.977 1.00 98.50 188 LYS A C 1
ATOM 1468 O O . LYS A 1 188 ? -3.668 -6.316 4.985 1.00 98.50 188 LYS A O 1
ATOM 1473 N N . VAL A 1 189 ? -2.298 -7.250 6.507 1.00 98.50 189 VAL A N 1
ATOM 1474 C CA . VAL A 1 189 ? -1.061 -6.865 5.806 1.00 98.50 189 VAL A CA 1
ATOM 1475 C C . VAL A 1 189 ? -1.127 -7.378 4.371 1.00 98.50 189 VAL A C 1
ATOM 1477 O O . VAL A 1 189 ? -1.355 -8.574 4.171 1.00 98.50 189 VAL A O 1
ATOM 1480 N N . TYR A 1 190 ? -0.933 -6.481 3.404 1.00 98.62 190 TYR A N 1
ATOM 1481 C CA . TYR A 1 190 ? -1.279 -6.692 1.997 1.00 98.62 190 TYR A CA 1
ATOM 1482 C C . TYR A 1 190 ? -0.797 -8.027 1.421 1.00 98.62 190 TYR A C 1
ATOM 1484 O O . TYR A 1 190 ? -1.561 -8.726 0.762 1.00 98.62 190 TYR A O 1
ATOM 1492 N N . SER A 1 191 ? 0.440 -8.440 1.706 1.00 97.31 191 SER A N 1
ATOM 1493 C CA . SER A 1 191 ? 1.006 -9.685 1.169 1.00 97.31 191 SER A CA 1
ATOM 1494 C C . SER A 1 191 ? 0.365 -10.973 1.703 1.00 97.31 191 SER A C 1
ATOM 1496 O O . SER A 1 191 ? 0.656 -12.061 1.207 1.00 97.31 191 SER A O 1
ATOM 1498 N N . THR A 1 192 ? -0.543 -10.872 2.677 1.00 97.31 192 THR A N 1
ATOM 1499 C CA . THR A 1 192 ? -1.272 -12.016 3.241 1.00 97.31 192 THR A CA 1
ATOM 1500 C C . THR A 1 192 ? -2.378 -12.512 2.310 1.00 97.31 192 THR A C 1
ATOM 1502 O O . THR A 1 192 ? -2.544 -13.720 2.138 1.00 97.31 192 THR A O 1
ATOM 1505 N N . ASP A 1 193 ? -3.165 -11.598 1.743 1.00 97.25 193 ASP A N 1
ATOM 1506 C CA . ASP A 1 193 ? -4.358 -11.928 0.950 1.00 97.25 193 ASP A CA 1
ATOM 1507 C C . ASP A 1 193 ? -4.630 -10.967 -0.222 1.00 97.25 193 ASP A C 1
ATOM 1509 O O . ASP A 1 193 ? -5.588 -11.175 -0.971 1.00 97.25 193 ASP A O 1
ATOM 1513 N N . TYR A 1 194 ? -3.759 -9.975 -0.426 1.00 98.06 194 TYR A N 1
ATOM 1514 C CA . TYR A 1 194 ? -3.790 -8.978 -1.501 1.00 98.06 194 TYR A CA 1
ATOM 1515 C C . TYR A 1 194 ? -5.041 -8.097 -1.507 1.00 98.06 194 TYR A C 1
ATOM 1517 O O . TYR A 1 194 ? -5.426 -7.565 -2.554 1.00 98.06 194 TYR A O 1
ATOM 1525 N N . LYS A 1 195 ? -5.688 -7.949 -0.347 1.00 98.25 195 LYS A N 1
ATOM 1526 C CA . LYS A 1 195 ? -6.838 -7.064 -0.190 1.00 98.25 195 LYS A CA 1
ATOM 1527 C C . LYS A 1 195 ? -6.421 -5.612 -0.024 1.00 98.25 195 LYS A C 1
ATOM 1529 O O . LYS A 1 195 ? -5.403 -5.288 0.581 1.00 98.25 195 LYS A O 1
ATOM 1534 N N . TRP A 1 196 ? -7.271 -4.743 -0.541 1.00 98.06 196 TRP A N 1
ATOM 1535 C CA . TRP A 1 196 ? -7.153 -3.298 -0.481 1.00 98.06 196 TRP A CA 1
ATOM 1536 C C . TRP A 1 196 ? -8.556 -2.702 -0.355 1.00 98.06 196 TRP A C 1
ATOM 1538 O O . TRP A 1 196 ? -9.548 -3.380 -0.630 1.00 98.06 196 TRP A O 1
ATOM 1548 N N . ALA A 1 197 ? -8.631 -1.448 0.069 1.00 98.00 197 ALA A N 1
ATOM 1549 C CA . ALA A 1 197 ? -9.863 -0.665 0.089 1.00 98.00 197 ALA A CA 1
ATOM 1550 C C . ALA A 1 197 ? -9.579 0.725 -0.490 1.00 98.00 197 ALA A C 1
ATOM 1552 O O . ALA A 1 197 ? -8.467 0.993 -0.947 1.00 98.00 197 ALA A O 1
ATOM 1553 N N . SER A 1 198 ? -10.575 1.601 -0.522 1.00 96.94 198 SER A N 1
ATOM 1554 C CA . SER A 1 198 ? -10.431 2.925 -1.118 1.00 96.94 198 SER A CA 1
ATOM 1555 C C . SER A 1 198 ? -11.018 4.017 -0.241 1.00 96.94 198 SER A C 1
ATOM 1557 O O . SER A 1 198 ? -12.053 3.841 0.397 1.00 96.94 198 SER A O 1
ATOM 1559 N N . PHE A 1 199 ? -10.363 5.172 -0.253 1.00 95.81 199 PHE A N 1
ATOM 1560 C CA . PHE A 1 199 ? -10.961 6.422 0.184 1.00 95.81 199 PHE A CA 1
ATOM 1561 C C . PHE A 1 199 ? -11.744 7.041 -0.970 1.00 95.81 199 PHE A C 1
ATOM 1563 O O . PHE A 1 199 ? -11.312 6.990 -2.122 1.00 95.81 199 PHE A O 1
ATOM 1570 N N . GLY A 1 200 ? -12.874 7.668 -0.647 1.00 91.12 200 GLY A N 1
ATOM 1571 C CA . GLY A 1 200 ? -13.728 8.295 -1.650 1.00 91.12 200 GLY A CA 1
ATOM 1572 C C . GLY A 1 200 ? -14.538 7.281 -2.450 1.00 91.12 200 GLY A C 1
ATOM 1573 O O . GLY A 1 200 ? -14.611 6.096 -2.123 1.00 91.12 200 GLY A O 1
ATOM 1574 N N . LYS A 1 201 ? -15.211 7.777 -3.483 1.00 87.38 201 LYS A N 1
ATOM 1575 C CA . LYS A 1 201 ? -16.026 6.956 -4.373 1.00 87.38 201 LYS A CA 1
ATOM 1576 C C . LYS A 1 201 ? -15.936 7.505 -5.780 1.00 87.38 201 LYS A C 1
ATOM 1578 O O . LYS A 1 201 ? -16.264 8.669 -5.997 1.00 87.38 201 LYS A O 1
ATOM 1583 N N . ASP A 1 202 ? -15.576 6.632 -6.709 1.00 85.75 202 ASP A N 1
ATOM 1584 C CA . ASP A 1 202 ? -15.530 6.971 -8.121 1.00 85.75 202 ASP A CA 1
ATOM 1585 C C . ASP A 1 202 ? -16.902 7.412 -8.651 1.00 85.75 202 ASP A C 1
ATOM 1587 O O . ASP A 1 202 ? -17.940 6.783 -8.381 1.00 85.75 202 ASP A O 1
ATOM 1591 N N . ASN A 1 203 ? -16.914 8.500 -9.418 1.00 84.81 203 ASN A N 1
ATOM 1592 C CA . ASN A 1 203 ? -18.074 8.941 -10.164 1.00 84.81 203 ASN A CA 1
ATOM 1593 C C . ASN A 1 203 ? -17.919 8.506 -11.628 1.00 84.81 203 ASN A C 1
ATOM 1595 O O . ASN A 1 203 ? -17.309 9.217 -12.416 1.00 84.81 203 ASN A O 1
ATOM 1599 N N . PRO A 1 204 ? -18.598 7.438 -12.082 1.00 86.31 204 PRO A N 1
ATOM 1600 C CA . PRO A 1 204 ? -18.412 6.908 -13.437 1.00 86.31 204 PRO A CA 1
ATOM 1601 C C . PRO A 1 204 ? -18.878 7.858 -14.560 1.00 86.31 204 PRO A C 1
ATOM 1603 O O . PRO A 1 204 ? -18.830 7.501 -15.737 1.00 86.31 204 PRO A O 1
ATOM 1606 N N . ALA A 1 205 ? -19.420 9.030 -14.213 1.00 87.56 205 ALA A N 1
ATOM 1607 C CA . ALA A 1 205 ? -19.773 10.086 -15.153 1.00 87.56 205 ALA A CA 1
ATOM 1608 C C . ALA A 1 205 ? -18.599 11.019 -15.507 1.00 87.56 205 ALA A C 1
ATOM 1610 O O . ALA A 1 205 ? -18.761 11.851 -16.404 1.00 87.56 205 ALA A O 1
ATOM 1611 N N . THR A 1 206 ? -17.467 10.932 -14.809 1.00 82.56 206 THR A N 1
ATOM 1612 C CA . THR A 1 206 ? -16.247 11.696 -15.092 1.00 82.56 206 THR A CA 1
ATOM 1613 C C . THR A 1 206 ? -15.199 10.796 -15.754 1.00 82.56 206 THR A C 1
ATOM 1615 O O . THR A 1 206 ? -15.292 9.570 -15.741 1.00 82.56 206 THR A O 1
ATOM 1618 N N . ASP A 1 207 ? -14.199 11.419 -16.378 1.00 77.62 207 ASP A N 1
ATOM 1619 C CA . ASP A 1 207 ? -13.070 10.707 -16.993 1.00 77.62 207 ASP A CA 1
ATOM 1620 C C . ASP A 1 207 ? -11.920 10.449 -15.997 1.00 77.62 207 ASP A C 1
ATOM 1622 O O . ASP A 1 207 ? -10.876 9.913 -16.377 1.00 77.62 207 ASP A O 1
ATOM 1626 N N . TYR A 1 208 ? -12.079 10.861 -14.736 1.00 76.12 208 TYR A N 1
ATOM 1627 C CA . TYR A 1 208 ? -11.054 10.775 -13.702 1.00 76.12 208 TYR A CA 1
ATOM 1628 C C . TYR A 1 208 ? -11.526 9.837 -12.605 1.00 76.12 208 TYR A C 1
ATOM 1630 O O . TYR A 1 208 ? -12.679 9.890 -12.218 1.00 76.12 208 TYR A O 1
ATOM 1638 N N . VAL A 1 209 ? -10.618 9.014 -12.087 1.00 80.50 209 VAL A N 1
ATOM 1639 C CA . VAL A 1 209 ? -10.918 8.159 -10.938 1.00 80.50 209 VAL A CA 1
ATOM 1640 C C . VAL A 1 209 ? -10.943 9.030 -9.682 1.00 80.50 209 VAL A C 1
ATOM 1642 O O . VAL A 1 209 ? -9.926 9.652 -9.370 1.00 80.50 209 VAL A O 1
ATOM 1645 N N . GLU A 1 210 ? -12.071 9.123 -8.974 1.00 84.31 210 GLU A N 1
ATOM 1646 C CA . GLU A 1 210 ? -12.165 9.909 -7.723 1.00 84.31 210 GLU A CA 1
ATOM 1647 C C . GLU A 1 210 ? -11.924 9.104 -6.440 1.00 84.31 210 GLU A C 1
ATOM 1649 O O . GLU A 1 210 ? -11.975 9.649 -5.340 1.00 84.31 210 GLU A O 1
ATOM 1654 N N . GLU A 1 211 ? -11.619 7.819 -6.563 1.00 88.62 211 GLU A N 1
ATOM 1655 C CA . GLU A 1 211 ? -11.177 6.991 -5.445 1.00 88.62 211 GLU A CA 1
ATOM 1656 C C . GLU A 1 211 ? -9.647 6.942 -5.340 1.00 88.62 211 GLU A C 1
ATOM 1658 O O . GLU A 1 211 ? -8.930 6.984 -6.342 1.00 88.62 211 GLU A O 1
ATOM 1663 N N . SER A 1 212 ? -9.144 6.825 -4.112 1.00 92.44 212 SER A N 1
ATOM 1664 C CA . SER A 1 212 ? -7.730 6.554 -3.845 1.00 92.44 212 SER A CA 1
ATOM 1665 C C . SER A 1 212 ? -7.621 5.213 -3.136 1.00 92.44 212 SER A C 1
ATOM 1667 O O . SER A 1 212 ? -8.109 5.061 -2.013 1.00 92.44 212 SER A O 1
ATOM 1669 N N . SER A 1 213 ? -7.012 4.227 -3.795 1.00 96.56 213 SER A N 1
ATOM 1670 C CA . SER A 1 213 ? -6.800 2.911 -3.195 1.00 96.56 213 SER A CA 1
ATOM 1671 C C . SER A 1 213 ? -5.758 2.986 -2.076 1.00 96.56 213 SER A C 1
ATOM 1673 O O . SER A 1 213 ? -4.823 3.788 -2.120 1.00 96.56 213 SER A O 1
ATOM 1675 N N . PHE A 1 214 ? -5.920 2.146 -1.058 1.00 98.38 214 PHE A N 1
ATOM 1676 C CA . PHE A 1 214 ? -4.953 1.982 0.014 1.00 98.38 214 PHE A CA 1
ATOM 1677 C C . PHE A 1 214 ? -4.880 0.528 0.477 1.00 98.38 214 PHE A C 1
ATOM 1679 O O . PHE A 1 214 ? -5.806 -0.273 0.312 1.00 98.38 214 PHE A O 1
ATOM 1686 N N . VAL A 1 215 ? -3.763 0.201 1.113 1.00 98.75 215 VAL A N 1
ATOM 1687 C CA . VAL A 1 215 ? -3.491 -1.098 1.721 1.00 98.75 215 VAL A CA 1
ATOM 1688 C C . VAL A 1 215 ? -3.106 -0.938 3.183 1.00 98.75 215 VAL A C 1
ATOM 1690 O O . VAL A 1 215 ? -2.715 0.142 3.626 1.00 98.75 215 VAL A O 1
ATOM 1693 N N . VAL A 1 216 ? -3.136 -2.038 3.930 1.00 98.75 216 VAL A N 1
ATOM 1694 C CA . VAL A 1 216 ? -2.418 -2.129 5.204 1.00 98.75 216 VAL A CA 1
ATOM 1695 C C . VAL A 1 216 ? -1.001 -2.604 4.897 1.00 98.75 216 VAL A C 1
ATOM 1697 O O . VAL A 1 216 ? -0.797 -3.757 4.515 1.00 98.75 216 VAL A O 1
ATOM 1700 N N . SER A 1 217 ? -0.019 -1.719 5.061 1.00 98.31 217 SER A N 1
ATOM 1701 C CA . SER A 1 217 ? 1.398 -2.078 4.939 1.00 98.31 217 SER A CA 1
ATOM 1702 C C . SER A 1 217 ? 1.860 -2.861 6.164 1.00 98.31 217 SER A C 1
ATOM 1704 O O . SER A 1 217 ? 2.533 -3.880 6.041 1.00 98.31 217 SER A O 1
ATOM 1706 N N . THR A 1 218 ? 1.496 -2.384 7.356 1.00 98.38 218 THR A N 1
ATOM 1707 C CA . THR A 1 218 ? 1.973 -2.944 8.625 1.00 98.38 218 THR A CA 1
ATOM 1708 C C . THR A 1 218 ? 0.894 -2.823 9.693 1.00 98.38 218 THR A C 1
ATOM 1710 O O . THR A 1 218 ? 0.207 -1.808 9.784 1.00 98.38 218 THR A O 1
ATOM 1713 N N . VAL A 1 219 ? 0.781 -3.839 10.546 1.00 98.31 219 VAL A N 1
ATOM 1714 C CA . VAL A 1 219 ? 0.008 -3.796 11.793 1.00 98.31 219 VAL A CA 1
ATOM 1715 C C . VAL A 1 219 ? 0.905 -4.262 12.935 1.00 98.31 219 VAL A C 1
ATOM 1717 O O . VAL A 1 219 ? 1.591 -5.279 12.817 1.00 98.31 219 VAL A O 1
ATOM 1720 N N . ASP A 1 220 ? 0.945 -3.504 14.031 1.00 98.31 220 ASP A N 1
ATOM 1721 C CA . ASP A 1 220 ? 1.659 -3.928 15.234 1.00 98.31 220 ASP A CA 1
ATOM 1722 C C . ASP A 1 220 ? 0.995 -5.166 15.829 1.00 98.31 220 ASP A C 1
ATOM 1724 O O . ASP A 1 220 ? -0.220 -5.197 16.019 1.00 98.31 220 ASP A O 1
ATOM 1728 N N . ILE A 1 221 ? 1.800 -6.150 16.226 1.00 97.38 221 ILE A N 1
ATOM 1729 C CA . ILE A 1 221 ? 1.287 -7.408 16.779 1.00 97.38 221 ILE A CA 1
ATOM 1730 C C . ILE A 1 221 ? 0.448 -7.200 18.048 1.00 97.38 221 ILE A C 1
ATOM 1732 O O . ILE A 1 221 ? -0.452 -7.988 18.324 1.00 97.38 221 ILE A O 1
ATOM 1736 N N . ASN A 1 222 ? 0.707 -6.128 18.806 1.00 97.88 222 ASN A N 1
ATOM 1737 C CA . ASN A 1 222 ? -0.052 -5.772 20.006 1.00 97.88 222 ASN A CA 1
ATOM 1738 C C . ASN A 1 222 ? -1.148 -4.724 19.729 1.00 97.88 222 ASN A C 1
ATOM 1740 O O . ASN A 1 222 ? -1.721 -4.186 20.675 1.00 97.88 222 ASN A O 1
ATOM 1744 N N . GLY A 1 223 ? -1.406 -4.389 18.462 1.00 97.56 223 GLY A N 1
ATOM 1745 C CA . GLY A 1 223 ? -2.435 -3.434 18.054 1.00 97.56 223 GLY A CA 1
ATOM 1746 C C . GLY A 1 223 ? -2.102 -1.972 18.360 1.00 97.56 223 GLY A C 1
ATOM 1747 O O . GLY A 1 223 ? -2.999 -1.133 18.348 1.00 97.56 223 GLY A O 1
ATOM 1748 N N . ASN A 1 224 ? -0.847 -1.617 18.663 1.00 98.12 224 ASN A N 1
ATOM 1749 C CA . ASN A 1 224 ? -0.500 -0.242 19.050 1.00 98.12 224 ASN A CA 1
ATOM 1750 C C . ASN A 1 224 ? -0.462 0.751 17.885 1.00 98.12 224 ASN A C 1
ATOM 1752 O O . ASN A 1 224 ? -0.598 1.954 18.117 1.00 98.12 224 ASN A O 1
ATOM 1756 N N . PHE A 1 225 ? -0.221 0.275 16.668 1.00 98.62 225 PHE A N 1
ATOM 1757 C CA . PHE A 1 225 ? -0.268 1.105 15.476 1.00 98.62 225 PHE A CA 1
ATOM 1758 C C . PHE A 1 225 ? -0.625 0.287 14.237 1.00 98.62 225 PHE A C 1
ATOM 1760 O O . PHE A 1 225 ? -0.448 -0.934 14.198 1.00 98.62 225 PHE A O 1
ATOM 1767 N N . VAL A 1 226 ? -1.082 1.004 13.218 1.00 98.75 226 VAL A N 1
ATOM 1768 C CA . VAL A 1 226 ? -1.261 0.531 11.845 1.00 98.75 226 VAL A CA 1
ATOM 1769 C C . VAL A 1 226 ? -0.539 1.512 10.932 1.00 98.75 226 VAL A C 1
ATOM 1771 O O . VAL A 1 226 ? -0.571 2.710 11.193 1.00 98.75 226 VAL A O 1
ATOM 1774 N N . ASN A 1 227 ? 0.101 1.020 9.876 1.00 98.38 227 ASN A N 1
ATOM 1775 C CA . ASN A 1 227 ? 0.565 1.858 8.778 1.00 98.38 227 ASN A CA 1
ATOM 1776 C C . ASN A 1 227 ? -0.257 1.529 7.530 1.00 98.38 227 ASN A C 1
ATOM 1778 O O . ASN A 1 227 ? -0.165 0.418 6.994 1.00 98.38 227 ASN A O 1
ATOM 1782 N N . LEU A 1 228 ? -1.105 2.470 7.121 1.00 98.62 228 LEU A N 1
ATOM 1783 C CA . LEU A 1 228 ? -1.799 2.421 5.838 1.00 98.62 228 LEU A CA 1
ATOM 1784 C C . LEU A 1 228 ? -0.844 2.910 4.748 1.00 98.62 228 LEU A C 1
ATOM 1786 O O . LEU A 1 228 ? 0.046 3.702 5.027 1.00 98.62 228 LEU A O 1
ATOM 1790 N N . SER A 1 229 ? -1.014 2.463 3.510 1.00 97.81 229 SER A N 1
ATOM 1791 C CA . SER A 1 229 ? -0.202 2.979 2.410 1.00 97.81 229 SER A CA 1
ATOM 1792 C C . SER A 1 229 ? -0.986 3.108 1.121 1.00 97.81 229 SER A C 1
ATOM 1794 O O . SER A 1 229 ? -1.890 2.320 0.854 1.00 97.81 229 SER A O 1
ATOM 1796 N N . PHE A 1 230 ? -0.637 4.122 0.341 1.00 96.56 230 PHE A N 1
ATOM 1797 C CA . PHE A 1 230 ? -1.285 4.522 -0.901 1.00 96.56 230 PHE A CA 1
ATOM 1798 C C . PHE A 1 230 ? -0.284 5.301 -1.764 1.00 96.56 230 PHE A C 1
ATOM 1800 O O . PHE A 1 230 ? 0.731 5.795 -1.263 1.00 96.56 230 PHE A O 1
ATOM 1807 N N . ASP A 1 231 ? -0.563 5.423 -3.061 1.00 95.31 231 ASP A N 1
ATOM 1808 C CA . ASP A 1 231 ? 0.197 6.300 -3.955 1.00 95.31 231 ASP A CA 1
ATOM 1809 C C . ASP A 1 231 ? -0.519 7.647 -4.117 1.00 95.31 231 ASP A C 1
ATOM 1811 O O . ASP A 1 231 ? -1.413 7.805 -4.948 1.00 95.31 231 ASP A O 1
ATOM 1815 N N . GLY A 1 232 ? -0.128 8.632 -3.305 1.00 92.56 232 GLY A N 1
ATOM 1816 C CA . GLY A 1 232 ? -0.631 10.005 -3.401 1.00 92.56 232 GLY A CA 1
ATOM 1817 C C . GLY A 1 232 ? 0.152 10.899 -4.370 1.00 92.56 232 GLY A C 1
ATOM 1818 O O . GLY A 1 232 ? -0.146 12.090 -4.461 1.00 92.56 232 GLY A O 1
ATOM 1819 N N . ASN A 1 233 ? 1.162 10.370 -5.073 1.00 91.81 233 ASN A N 1
ATOM 1820 C CA . ASN A 1 233 ? 1.966 11.133 -6.032 1.00 91.81 233 ASN A CA 1
ATOM 1821 C C . ASN A 1 233 ? 1.675 10.733 -7.487 1.00 91.81 233 ASN A C 1
ATOM 1823 O O . ASN A 1 233 ? 1.537 11.592 -8.357 1.00 91.81 233 ASN A O 1
ATOM 1827 N N . GLY A 1 234 ? 1.580 9.427 -7.742 1.00 91.25 234 GLY A N 1
ATOM 1828 C CA . GLY A 1 234 ? 1.401 8.815 -9.057 1.00 91.25 234 GLY A CA 1
ATOM 1829 C C . GLY A 1 234 ? 2.708 8.408 -9.744 1.00 91.25 234 GLY A C 1
ATOM 1830 O O . GLY A 1 234 ? 2.671 7.670 -10.734 1.00 91.25 234 GLY A O 1
ATOM 1831 N N . HIS A 1 235 ? 3.869 8.862 -9.256 1.00 92.31 235 HIS A N 1
ATOM 1832 C CA . HIS A 1 235 ? 5.160 8.560 -9.879 1.00 92.31 235 HIS A CA 1
ATOM 1833 C C . HIS A 1 235 ? 5.482 7.061 -9.834 1.00 92.31 235 HIS A C 1
ATOM 1835 O O . HIS A 1 235 ? 5.810 6.472 -10.867 1.00 92.31 235 HIS A O 1
ATOM 1841 N N . GLY A 1 236 ? 5.301 6.410 -8.685 1.00 95.00 236 GLY A N 1
ATOM 1842 C CA . GLY A 1 236 ? 5.598 4.989 -8.548 1.00 95.00 236 GLY A CA 1
ATOM 1843 C C . GLY A 1 236 ? 4.620 4.108 -9.330 1.00 95.00 236 GLY A C 1
ATOM 1844 O O . GLY A 1 236 ? 5.051 3.149 -9.975 1.00 95.00 236 GLY A O 1
ATOM 1845 N N . THR A 1 237 ? 3.338 4.484 -9.417 1.00 96.12 237 THR A N 1
ATOM 1846 C CA . THR A 1 237 ? 2.376 3.841 -10.334 1.00 96.12 237 THR A CA 1
ATOM 1847 C C . THR A 1 237 ? 2.807 3.953 -11.794 1.00 96.12 237 THR A C 1
ATOM 1849 O O . THR A 1 237 ? 2.754 2.974 -12.544 1.00 96.12 237 THR A O 1
ATOM 1852 N N . HIS A 1 238 ? 3.272 5.129 -12.213 1.00 93.00 238 HIS A N 1
ATOM 1853 C CA . HIS A 1 238 ? 3.750 5.344 -13.575 1.00 93.00 238 HIS A CA 1
ATOM 1854 C C . HIS A 1 238 ? 4.985 4.481 -13.887 1.00 93.00 238 HIS A C 1
ATOM 1856 O O . HIS A 1 238 ? 5.027 3.807 -14.922 1.00 93.00 238 HIS A O 1
ATOM 1862 N N . VAL A 1 239 ? 5.951 4.418 -12.964 1.00 94.25 239 VAL A N 1
ATOM 1863 C CA . VAL A 1 239 ? 7.124 3.533 -13.055 1.00 94.25 239 VAL A CA 1
ATOM 1864 C C . VAL A 1 239 ? 6.699 2.061 -13.134 1.00 94.25 239 VAL A C 1
ATOM 1866 O O . VAL A 1 239 ? 7.154 1.333 -14.021 1.00 94.25 239 VAL A O 1
ATOM 1869 N N . ALA A 1 240 ? 5.772 1.622 -12.279 1.00 96.69 240 ALA A N 1
ATOM 1870 C CA . ALA A 1 240 ? 5.227 0.265 -12.301 1.00 96.69 240 ALA A CA 1
ATOM 1871 C C . ALA A 1 240 ? 4.568 -0.078 -13.643 1.00 96.69 240 ALA A C 1
ATOM 1873 O O . ALA A 1 240 ? 4.766 -1.178 -14.170 1.00 96.69 240 ALA A O 1
ATOM 1874 N N . GLY A 1 241 ? 3.838 0.872 -14.234 1.00 95.19 241 GLY A N 1
ATOM 1875 C CA . GLY A 1 241 ? 3.228 0.730 -15.551 1.00 95.19 241 GLY A CA 1
ATOM 1876 C C . GLY A 1 241 ? 4.261 0.502 -16.657 1.00 95.19 241 GLY A C 1
ATOM 1877 O O . GLY A 1 241 ? 4.159 -0.472 -17.409 1.00 95.19 241 GLY A O 1
ATOM 1878 N N . ILE A 1 242 ? 5.305 1.337 -16.705 1.00 92.44 242 ILE A N 1
ATOM 1879 C CA . ILE A 1 242 ? 6.414 1.210 -17.667 1.00 92.44 242 ILE A CA 1
ATOM 1880 C C . ILE A 1 242 ? 7.096 -0.158 -17.553 1.00 92.44 242 ILE A C 1
ATOM 1882 O O . ILE A 1 242 ? 7.437 -0.777 -18.568 1.00 92.44 242 ILE A O 1
ATOM 1886 N N . ILE A 1 243 ? 7.300 -0.647 -16.328 1.00 94.69 243 ILE A N 1
ATOM 1887 C CA . ILE A 1 243 ? 7.960 -1.932 -16.093 1.00 94.69 243 ILE A CA 1
ATOM 1888 C C . ILE A 1 243 ? 7.035 -3.085 -16.482 1.00 94.69 243 ILE A C 1
ATOM 1890 O O . ILE A 1 243 ? 7.454 -3.957 -17.240 1.00 94.69 243 ILE A O 1
ATOM 1894 N N . ALA A 1 244 ? 5.796 -3.111 -15.990 1.00 96.12 244 ALA A N 1
ATOM 1895 C CA . ALA A 1 244 ? 5.058 -4.366 -15.860 1.00 96.12 244 ALA A CA 1
ATOM 1896 C C . ALA A 1 244 ? 3.561 -4.309 -16.181 1.00 96.12 244 ALA A C 1
ATOM 1898 O O . ALA A 1 244 ? 2.888 -5.315 -15.916 1.00 96.12 244 ALA A O 1
ATOM 1899 N N . ALA A 1 245 ? 3.041 -3.205 -16.737 1.00 96.12 245 ALA A N 1
ATOM 1900 C CA . ALA A 1 245 ? 1.634 -3.129 -17.136 1.00 96.12 245 ALA A CA 1
ATOM 1901 C C . ALA A 1 245 ? 1.238 -4.315 -18.031 1.00 96.12 245 ALA A C 1
ATOM 1903 O O . ALA A 1 245 ? 2.007 -4.758 -18.891 1.00 96.12 245 ALA A O 1
ATOM 1904 N N . ASN A 1 246 ? 0.041 -4.842 -17.802 1.00 95.56 246 ASN A N 1
ATOM 1905 C CA . ASN A 1 246 ? -0.519 -5.989 -18.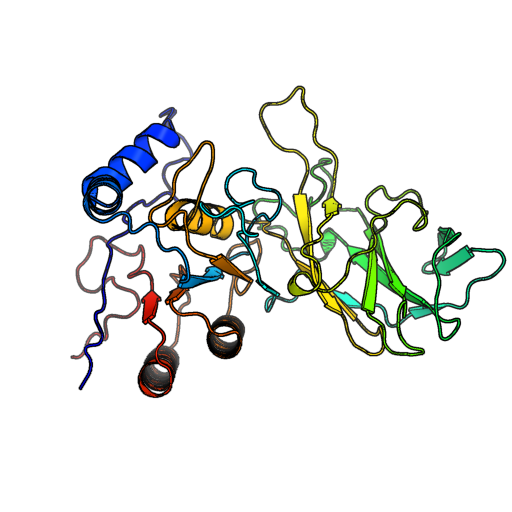500 1.00 95.56 246 ASN A CA 1
ATOM 1906 C C . ASN A 1 246 ? -2.043 -5.838 -18.624 1.00 95.56 246 ASN A C 1
ATOM 1908 O O . ASN A 1 246 ? -2.813 -6.445 -17.879 1.00 95.56 246 ASN A O 1
ATOM 1912 N N . GLY A 1 247 ? -2.478 -5.014 -19.572 1.00 92.88 247 GLY A N 1
ATOM 1913 C CA . GLY A 1 247 ? -3.891 -4.777 -19.838 1.00 92.88 247 GLY A CA 1
ATOM 1914 C C . GLY A 1 247 ? -4.093 -3.898 -21.065 1.00 92.88 247 GLY A C 1
ATOM 1915 O O . GLY A 1 247 ? -3.737 -4.287 -22.179 1.00 92.88 247 GLY A O 1
ATOM 1916 N N . ARG A 1 248 ? -4.684 -2.716 -20.869 1.00 89.44 248 ARG A N 1
ATOM 1917 C CA . ARG A 1 248 ? -4.800 -1.682 -21.910 1.00 89.44 248 ARG A CA 1
ATOM 1918 C C . ARG A 1 248 ? -3.409 -1.209 -22.336 1.00 89.44 248 ARG A C 1
ATOM 1920 O O . ARG A 1 248 ? -3.150 -1.054 -23.528 1.00 89.44 248 ARG A O 1
ATOM 1927 N N . LEU A 1 249 ? -2.522 -1.055 -21.357 1.00 87.94 249 LEU A N 1
ATOM 1928 C CA . LEU A 1 249 ? -1.096 -0.816 -21.508 1.00 87.94 249 LEU A CA 1
ATOM 1929 C C . LEU A 1 249 ? -0.296 -2.122 -21.347 1.00 87.94 249 LEU A C 1
ATOM 1931 O O . LEU A 1 249 ? -0.646 -3.000 -20.558 1.00 87.94 249 LEU A O 1
ATOM 1935 N N . TYR A 1 250 ? 0.816 -2.230 -22.079 1.00 88.19 250 TYR A N 1
ATOM 1936 C CA . TYR A 1 250 ? 1.844 -3.250 -21.885 1.00 88.19 250 TYR A CA 1
ATOM 1937 C C . TYR A 1 250 ? 3.152 -2.588 -21.465 1.00 88.19 250 TYR A C 1
ATOM 1939 O O . TYR A 1 250 ? 3.728 -1.834 -22.241 1.00 88.19 250 TYR A O 1
ATOM 1947 N N . GLY A 1 251 ? 3.646 -2.919 -20.276 1.00 90.31 251 GLY A N 1
ATOM 1948 C CA . GLY A 1 251 ? 4.971 -2.514 -19.819 1.00 90.31 251 GLY A CA 1
ATOM 1949 C C . GLY A 1 251 ? 6.069 -3.274 -20.557 1.00 90.31 251 GLY A C 1
ATOM 1950 O O . GLY A 1 251 ? 5.800 -4.062 -21.463 1.00 90.31 251 GLY A O 1
ATOM 1951 N N . THR A 1 252 ? 7.320 -3.078 -20.163 1.00 92.12 252 THR A N 1
ATOM 1952 C CA . THR A 1 252 ? 8.491 -3.745 -20.754 1.00 92.12 252 THR A CA 1
ATOM 1953 C C . THR A 1 252 ? 8.452 -5.259 -20.526 1.00 92.12 252 THR A C 1
ATOM 1955 O O . THR A 1 252 ? 8.579 -6.038 -21.476 1.00 92.12 252 THR A O 1
ATOM 1958 N N . ALA A 1 253 ? 8.171 -5.681 -19.293 1.00 94.25 253 ALA A N 1
ATOM 1959 C CA . ALA A 1 253 ? 8.115 -7.068 -18.844 1.00 94.25 253 ALA A CA 1
ATOM 1960 C C . ALA A 1 253 ? 6.771 -7.380 -18.132 1.00 94.25 253 ALA A C 1
ATOM 1962 O O . ALA A 1 253 ? 6.704 -7.471 -16.909 1.00 94.25 253 ALA A O 1
ATOM 1963 N N . PRO A 1 254 ? 5.665 -7.565 -18.879 1.00 95.56 254 PRO A N 1
ATOM 1964 C CA . PRO A 1 254 ? 4.318 -7.788 -18.338 1.00 95.56 254 PRO A CA 1
ATOM 1965 C C . PRO A 1 254 ? 4.158 -9.074 -17.508 1.00 95.56 254 PRO A C 1
ATOM 1967 O O . PRO A 1 254 ? 3.142 -9.257 -16.834 1.00 95.56 254 PRO A O 1
ATOM 1970 N N . GLY A 1 255 ? 5.126 -9.989 -17.555 1.00 96.19 255 GLY A N 1
ATOM 1971 C CA . GLY A 1 255 ? 5.126 -11.243 -16.805 1.00 96.19 255 GLY A CA 1
ATOM 1972 C C . GLY A 1 255 ? 5.687 -11.142 -15.386 1.00 96.19 255 GLY A C 1
ATOM 1973 O O . GLY A 1 255 ? 5.451 -12.059 -14.601 1.00 96.19 255 GLY A O 1
ATOM 1974 N N . VAL A 1 256 ? 6.387 -10.054 -15.036 1.00 97.62 256 VAL A N 1
ATOM 1975 C CA . VAL A 1 256 ? 7.020 -9.920 -13.709 1.00 97.62 256 VAL A CA 1
ATOM 1976 C C . VAL A 1 256 ? 5.989 -9.761 -12.596 1.00 97.62 256 VAL A C 1
ATOM 1978 O O . VAL A 1 256 ? 4.907 -9.204 -12.816 1.00 97.62 256 VAL A O 1
ATOM 1981 N N . GLU A 1 257 ? 6.360 -10.208 -11.403 1.00 98.69 257 GLU A N 1
ATOM 1982 C CA . GLU A 1 257 ? 5.713 -9.855 -10.137 1.00 98.69 257 GLU A CA 1
ATOM 1983 C C . GLU A 1 257 ? 6.403 -8.597 -9.571 1.00 98.69 257 GLU A C 1
ATOM 1985 O O . GLU A 1 257 ? 7.608 -8.410 -9.746 1.00 98.69 257 GLU A O 1
ATOM 1990 N N . LEU A 1 258 ? 5.644 -7.707 -8.939 1.00 98.69 258 LEU A N 1
ATOM 1991 C CA . LEU A 1 258 ? 6.105 -6.429 -8.405 1.00 98.69 258 LEU A CA 1
ATOM 1992 C C . LEU A 1 258 ? 6.084 -6.426 -6.875 1.00 98.69 258 LEU A C 1
ATOM 1994 O O . LEU A 1 258 ? 5.155 -6.947 -6.259 1.00 98.69 258 LEU A O 1
ATOM 1998 N N . MET A 1 259 ? 7.066 -5.760 -6.275 1.00 98.69 259 MET A N 1
ATOM 1999 C CA . MET A 1 259 ? 7.036 -5.334 -4.876 1.00 98.69 259 MET A CA 1
ATOM 2000 C C . MET A 1 259 ? 6.948 -3.809 -4.847 1.00 98.69 259 MET A C 1
ATOM 2002 O O . MET A 1 259 ? 7.856 -3.138 -5.337 1.00 98.69 259 MET A O 1
ATOM 2006 N N . ALA A 1 260 ? 5.865 -3.260 -4.307 1.00 98.44 260 ALA A N 1
ATOM 2007 C CA . ALA A 1 260 ? 5.704 -1.822 -4.135 1.00 98.44 260 ALA A CA 1
ATOM 2008 C C . ALA A 1 260 ? 6.346 -1.402 -2.808 1.00 98.44 260 ALA A C 1
ATOM 2010 O O . ALA A 1 260 ? 5.919 -1.834 -1.740 1.00 98.44 260 ALA A O 1
ATOM 2011 N N . ILE A 1 261 ? 7.398 -0.590 -2.864 1.00 98.31 261 ILE A N 1
ATOM 2012 C CA . ILE A 1 261 ? 8.113 -0.122 -1.679 1.00 98.31 261 ILE A CA 1
ATOM 2013 C C . ILE A 1 261 ? 8.060 1.398 -1.669 1.00 98.31 261 ILE A C 1
ATOM 2015 O O . ILE A 1 261 ? 8.753 2.074 -2.429 1.00 98.31 261 ILE A O 1
ATOM 2019 N N . LYS A 1 262 ? 7.211 1.937 -0.802 1.00 97.75 262 LYS A N 1
ATOM 2020 C CA . LYS A 1 262 ? 7.082 3.369 -0.596 1.00 97.75 262 LYS A CA 1
ATOM 2021 C C . LYS A 1 262 ? 8.190 3.838 0.345 1.00 97.75 262 LYS A C 1
ATOM 2023 O O . LYS A 1 262 ? 8.164 3.557 1.538 1.00 97.75 262 LYS A O 1
ATOM 2028 N N . ALA A 1 263 ? 9.177 4.523 -0.219 1.00 96.19 263 ALA A N 1
ATOM 2029 C CA . ALA A 1 263 ? 10.268 5.185 0.505 1.00 96.19 263 ALA A CA 1
ATOM 2030 C C . ALA A 1 263 ? 10.298 6.703 0.244 1.00 96.19 263 ALA A C 1
ATOM 2032 O O . ALA A 1 263 ? 11.118 7.418 0.814 1.00 96.19 263 ALA A O 1
ATOM 2033 N N . ILE A 1 264 ? 9.406 7.183 -0.628 1.00 93.62 264 ILE A N 1
ATOM 2034 C CA . ILE A 1 264 ? 9.180 8.593 -0.937 1.00 93.62 264 ILE A CA 1
ATOM 2035 C C . ILE A 1 264 ? 7.726 8.941 -0.572 1.00 93.62 264 ILE A C 1
ATOM 2037 O O . ILE A 1 264 ? 6.786 8.196 -0.868 1.00 93.62 264 ILE A O 1
ATOM 2041 N N . SER A 1 265 ? 7.518 10.062 0.111 1.00 93.56 265 SER A N 1
ATOM 2042 C CA . SER A 1 265 ? 6.197 10.552 0.511 1.00 93.56 265 SER A CA 1
ATOM 2043 C C . SER A 1 265 ? 5.352 10.944 -0.704 1.00 93.56 265 SER A C 1
ATOM 2045 O O . SER A 1 265 ? 5.847 11.083 -1.826 1.00 93.56 265 SER A O 1
ATOM 2047 N N . SER A 1 266 ? 4.057 11.187 -0.500 1.00 93.06 266 SER A N 1
ATOM 2048 C CA . SER A 1 266 ? 3.185 11.661 -1.580 1.00 93.06 266 SER A CA 1
ATOM 2049 C C . SER A 1 266 ? 3.595 13.039 -2.124 1.00 93.06 266 SER A C 1
ATOM 2051 O O . SER A 1 266 ? 3.277 13.358 -3.267 1.00 93.06 266 SER A O 1
ATOM 2053 N N . SER A 1 267 ? 4.357 13.847 -1.375 1.00 89.75 267 SER A N 1
ATOM 2054 C CA . SER A 1 267 ? 4.938 15.108 -1.866 1.00 89.75 267 SER A CA 1
ATOM 2055 C C . SER A 1 267 ? 6.208 14.945 -2.703 1.00 89.75 267 SER A C 1
ATOM 2057 O O . SER A 1 267 ? 6.699 15.929 -3.253 1.00 89.75 267 SER A O 1
ATOM 2059 N N . GLY A 1 268 ? 6.709 13.718 -2.874 1.00 88.31 268 GLY A N 1
ATOM 2060 C CA . GLY A 1 268 ? 7.962 13.465 -3.585 1.00 88.31 268 GLY A CA 1
ATOM 2061 C C . GLY A 1 268 ? 9.203 13.683 -2.716 1.00 88.31 268 GLY A C 1
ATOM 2062 O O . GLY A 1 268 ? 10.315 13.705 -3.238 1.00 88.31 268 GLY A O 1
ATOM 2063 N N . GLU A 1 269 ? 9.031 13.844 -1.403 1.00 85.81 269 GLU A N 1
ATOM 2064 C CA . GLU A 1 269 ? 10.129 13.986 -0.449 1.00 85.81 269 GLU A CA 1
ATOM 2065 C C . GLU A 1 269 ? 10.533 12.621 0.116 1.00 85.81 269 GLU A C 1
ATOM 2067 O O . GLU A 1 269 ? 9.699 11.750 0.341 1.00 85.81 269 GLU A O 1
ATOM 2072 N N . GLY A 1 270 ? 11.820 12.415 0.377 1.00 85.38 270 GLY A N 1
ATOM 2073 C CA . GLY A 1 270 ? 12.305 11.168 0.958 1.00 85.38 270 GLY A CA 1
ATOM 2074 C C . GLY A 1 270 ? 13.661 11.334 1.615 1.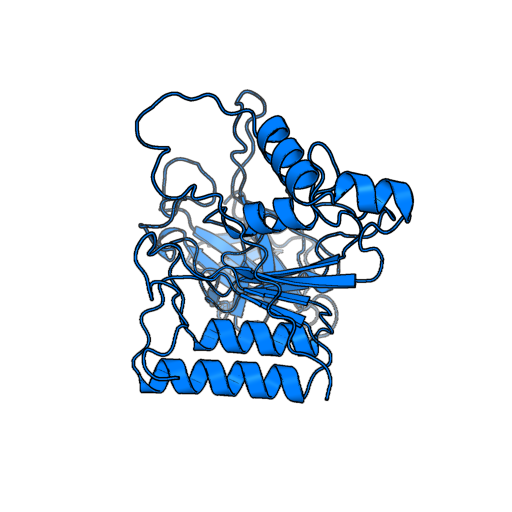00 85.38 270 GLY A C 1
ATOM 2075 O O . GLY A 1 270 ? 14.313 12.374 1.496 1.00 85.38 270 GLY A O 1
ATOM 2076 N N . ASN A 1 271 ? 14.092 10.299 2.323 1.00 85.88 271 ASN A N 1
ATOM 2077 C CA . ASN A 1 271 ? 15.391 10.267 2.975 1.00 85.88 271 ASN A CA 1
ATOM 2078 C C . ASN A 1 271 ? 16.117 8.951 2.667 1.00 85.88 271 ASN A C 1
ATOM 2080 O O . ASN A 1 271 ? 15.529 7.963 2.231 1.00 85.88 271 ASN A O 1
ATOM 2084 N N . TRP A 1 272 ? 17.430 8.950 2.880 1.00 83.44 272 TRP A N 1
ATOM 2085 C CA . TRP A 1 272 ? 18.262 7.792 2.563 1.00 83.44 272 TRP A CA 1
ATOM 2086 C C . TRP A 1 272 ? 18.033 6.598 3.488 1.00 83.44 272 TRP A C 1
ATOM 2088 O O . TRP A 1 272 ? 18.282 5.474 3.066 1.00 83.44 272 TRP A O 1
ATOM 2098 N N . GLU A 1 273 ? 17.563 6.818 4.716 1.00 87.69 273 GLU A N 1
ATOM 2099 C CA . GLU A 1 273 ? 17.269 5.734 5.654 1.00 87.69 273 GLU A CA 1
ATOM 2100 C C . GLU A 1 273 ? 16.107 4.878 5.138 1.00 87.69 273 GLU A C 1
ATOM 2102 O O . GLU A 1 273 ? 16.260 3.664 5.015 1.00 87.69 273 GLU A O 1
ATOM 2107 N N . ASP A 1 274 ? 15.011 5.502 4.710 1.00 93.12 274 ASP A N 1
ATOM 2108 C CA . ASP A 1 274 ? 13.843 4.809 4.153 1.00 93.12 274 ASP A CA 1
ATOM 2109 C C . ASP A 1 274 ? 14.180 4.090 2.846 1.00 93.12 274 ASP A C 1
ATOM 2111 O O . ASP A 1 274 ? 13.744 2.962 2.616 1.00 93.12 274 ASP A O 1
ATOM 2115 N N . ILE A 1 275 ? 15.021 4.700 2.006 1.00 90.94 275 ILE A N 1
ATOM 2116 C CA . ILE A 1 275 ? 15.497 4.077 0.765 1.00 90.94 275 ILE A CA 1
ATOM 2117 C C . ILE A 1 275 ? 16.344 2.842 1.073 1.00 90.94 275 ILE A C 1
ATOM 2119 O O . ILE A 1 275 ? 16.138 1.793 0.463 1.00 90.94 275 ILE A O 1
ATOM 2123 N N . PHE A 1 276 ? 17.290 2.930 2.012 1.00 89.69 276 PHE A N 1
ATOM 2124 C CA . PHE A 1 276 ? 18.127 1.789 2.386 1.00 89.69 276 PHE A CA 1
ATOM 2125 C C . PHE A 1 276 ? 17.318 0.681 3.057 1.00 89.69 276 PHE A C 1
ATOM 2127 O O . PHE A 1 276 ? 17.514 -0.486 2.717 1.00 89.69 276 PHE A O 1
ATOM 2134 N N . ASN A 1 277 ? 16.375 1.032 3.932 1.00 93.75 277 ASN A N 1
ATOM 2135 C CA . ASN A 1 277 ? 15.437 0.083 4.527 1.00 93.75 277 ASN A CA 1
ATOM 2136 C C . ASN A 1 277 ? 14.572 -0.588 3.450 1.00 93.75 277 ASN A C 1
ATOM 2138 O O . ASN A 1 277 ? 14.363 -1.800 3.493 1.00 93.75 277 ASN A O 1
ATOM 2142 N N . GLY A 1 278 ? 14.150 0.168 2.434 1.00 95.56 278 GLY A N 1
ATOM 2143 C CA . GLY A 1 278 ? 13.447 -0.349 1.266 1.00 95.56 278 GLY A CA 1
ATOM 2144 C C . GLY A 1 278 ? 14.275 -1.335 0.442 1.00 95.56 278 GLY A C 1
ATOM 2145 O O . GLY A 1 278 ? 13.780 -2.404 0.087 1.00 95.56 278 GLY A O 1
ATOM 2146 N N . ILE A 1 279 ? 15.548 -1.022 0.173 1.00 93.50 279 ILE A N 1
ATOM 2147 C CA . ILE A 1 279 ? 16.469 -1.920 -0.544 1.00 93.50 279 ILE A CA 1
ATOM 2148 C C . ILE A 1 279 ? 16.686 -3.204 0.258 1.00 93.50 279 ILE A C 1
ATOM 2150 O O . ILE A 1 279 ? 16.534 -4.299 -0.281 1.00 93.50 279 ILE A O 1
ATOM 2154 N N . ASP A 1 280 ? 17.012 -3.084 1.544 1.00 93.88 280 ASP A N 1
ATOM 2155 C CA . ASP A 1 280 ? 17.229 -4.228 2.431 1.00 93.88 280 ASP A CA 1
ATOM 2156 C C . ASP A 1 280 ? 15.977 -5.117 2.524 1.00 93.88 280 ASP A C 1
ATOM 2158 O O . ASP A 1 280 ? 16.066 -6.342 2.399 1.00 93.88 280 ASP A O 1
ATOM 2162 N N . TYR A 1 281 ? 14.793 -4.512 2.649 1.00 96.56 281 TYR A N 1
ATOM 2163 C CA . TYR A 1 281 ? 13.527 -5.236 2.622 1.00 96.56 281 TYR A CA 1
ATOM 2164 C C . TYR A 1 281 ? 13.313 -5.972 1.293 1.00 96.56 281 TYR A C 1
ATOM 2166 O O . TYR A 1 281 ? 13.011 -7.165 1.311 1.00 96.56 281 TYR A O 1
ATOM 2174 N N . ALA A 1 282 ? 13.529 -5.316 0.146 1.00 97.12 282 ALA A N 1
ATOM 2175 C CA . ALA A 1 282 ? 13.395 -5.937 -1.174 1.00 97.12 282 ALA A CA 1
ATOM 2176 C C . ALA A 1 282 ? 14.294 -7.173 -1.330 1.00 97.12 282 ALA A C 1
ATOM 2178 O O . ALA A 1 282 ? 13.841 -8.227 -1.780 1.00 97.12 282 ALA A O 1
ATOM 2179 N N . VAL A 1 283 ? 15.561 -7.063 -0.913 1.00 95.69 283 VAL A N 1
ATOM 2180 C CA . VAL A 1 283 ? 16.514 -8.182 -0.931 1.00 95.69 283 VAL A CA 1
ATOM 2181 C C . VAL A 1 283 ? 16.009 -9.325 -0.049 1.00 95.69 283 VAL A C 1
ATOM 2183 O O . VAL A 1 283 ? 15.983 -10.476 -0.485 1.00 95.69 283 VAL A O 1
ATOM 2186 N N . LYS A 1 284 ? 15.542 -9.025 1.171 1.00 95.38 284 LYS A N 1
ATOM 2187 C CA . LYS A 1 284 ? 15.012 -10.028 2.112 1.00 95.38 284 LYS A CA 1
ATOM 2188 C C . LYS A 1 284 ? 13.743 -10.719 1.611 1.00 95.38 284 LYS A C 1
ATOM 2190 O O . LYS A 1 284 ? 13.566 -11.903 1.893 1.00 95.38 284 LYS A O 1
ATOM 2195 N N . GLN A 1 285 ? 12.895 -10.023 0.852 1.00 97.06 285 GLN A N 1
ATOM 2196 C CA . GLN A 1 285 ? 11.711 -10.610 0.207 1.00 97.06 285 GLN A CA 1
ATOM 2197 C C . GLN A 1 285 ? 12.032 -11.354 -1.104 1.00 97.06 285 GLN A C 1
ATOM 2199 O O . GLN A 1 285 ? 11.146 -11.952 -1.728 1.00 97.06 285 GLN A O 1
ATOM 2204 N N . GLY A 1 286 ? 13.304 -11.368 -1.515 1.00 95.88 286 GLY A N 1
ATOM 2205 C CA . GLY A 1 286 ? 13.781 -12.099 -2.683 1.00 95.88 286 GLY A CA 1
ATOM 2206 C C . GLY A 1 286 ? 13.465 -11.401 -4.000 1.00 95.88 286 GLY A C 1
ATOM 2207 O O . GLY A 1 286 ? 13.039 -12.063 -4.944 1.00 95.88 286 GLY A O 1
ATOM 2208 N N . ALA A 1 287 ? 13.613 -10.075 -4.058 1.00 97.25 287 ALA A N 1
ATOM 2209 C CA . ALA A 1 287 ? 13.620 -9.351 -5.325 1.00 97.25 287 ALA A CA 1
ATOM 2210 C C . ALA A 1 287 ? 14.802 -9.812 -6.190 1.00 97.25 287 ALA A C 1
ATOM 2212 O O . ALA A 1 287 ? 15.907 -9.977 -5.684 1.00 97.25 287 ALA A O 1
ATOM 2213 N N . ASP A 1 288 ? 14.586 -9.975 -7.494 1.00 96.19 288 ASP A N 1
ATOM 2214 C CA . ASP A 1 288 ? 15.663 -10.235 -8.459 1.00 96.19 288 ASP A CA 1
ATOM 2215 C C . ASP A 1 288 ? 16.233 -8.919 -9.007 1.00 96.19 288 ASP A C 1
ATOM 2217 O O . ASP A 1 288 ? 17.418 -8.808 -9.329 1.00 96.19 288 ASP A O 1
ATOM 2221 N N . ILE A 1 289 ? 15.366 -7.909 -9.126 1.00 95.81 289 ILE A N 1
ATOM 2222 C CA . ILE A 1 289 ? 15.700 -6.575 -9.620 1.00 95.81 289 ILE A CA 1
ATOM 2223 C C . ILE A 1 289 ? 15.111 -5.538 -8.669 1.00 95.81 289 ILE A C 1
ATOM 2225 O O . ILE A 1 289 ? 13.954 -5.648 -8.269 1.00 95.81 289 ILE A O 1
ATOM 2229 N N . ILE A 1 290 ? 15.882 -4.504 -8.346 1.00 95.56 290 ILE A N 1
ATOM 2230 C CA . ILE A 1 290 ? 15.416 -3.344 -7.584 1.00 95.56 290 ILE A CA 1
ATOM 2231 C C . ILE A 1 290 ? 15.547 -2.116 -8.474 1.00 95.56 290 ILE A C 1
ATOM 2233 O O . ILE A 1 290 ? 16.648 -1.759 -8.889 1.00 95.56 290 ILE A O 1
ATOM 2237 N N . ASN A 1 291 ? 14.423 -1.472 -8.763 1.00 94.25 291 ASN A N 1
ATOM 2238 C CA . ASN A 1 291 ? 14.371 -0.199 -9.457 1.00 94.25 291 ASN A CA 1
ATOM 2239 C C . ASN A 1 291 ? 14.236 0.937 -8.437 1.00 94.25 291 ASN A C 1
ATOM 2241 O O . ASN A 1 291 ? 13.233 1.022 -7.726 1.00 94.25 291 ASN A O 1
ATOM 2245 N N . VAL A 1 292 ? 15.230 1.820 -8.412 1.00 87.88 292 VAL A N 1
ATOM 2246 C CA . VAL A 1 292 ? 15.274 3.014 -7.566 1.00 87.88 292 VAL A CA 1
ATOM 2247 C C . VAL A 1 292 ? 15.157 4.240 -8.469 1.00 87.88 292 VAL A C 1
ATOM 2249 O O . VAL A 1 292 ? 16.138 4.709 -9.052 1.00 87.88 292 VAL A O 1
ATOM 2252 N N . SER A 1 293 ? 13.936 4.752 -8.616 1.00 76.12 293 SER A N 1
ATOM 2253 C CA . SER A 1 293 ? 13.631 5.894 -9.488 1.00 76.12 293 SER A CA 1
ATOM 2254 C C . SER A 1 293 ? 13.623 7.204 -8.706 1.00 76.12 293 SER A C 1
ATOM 2256 O O . SER A 1 293 ? 12.662 7.962 -8.734 1.00 76.12 293 SER A O 1
ATOM 2258 N N . ILE A 1 294 ? 14.725 7.473 -8.007 1.00 70.38 294 ILE A N 1
ATOM 2259 C CA . ILE A 1 294 ? 14.876 8.644 -7.141 1.00 70.38 294 ILE A CA 1
ATOM 2260 C C . ILE A 1 294 ? 16.027 9.494 -7.676 1.00 70.38 294 ILE A C 1
ATOM 2262 O O . ILE A 1 294 ? 17.103 8.983 -7.982 1.00 70.38 294 ILE A O 1
ATOM 2266 N N . GLY A 1 295 ? 15.790 10.797 -7.803 1.00 56.91 295 GLY A N 1
ATOM 2267 C CA . GLY A 1 295 ? 16.805 11.800 -8.111 1.00 56.91 295 GLY A CA 1
ATOM 2268 C C . GLY A 1 295 ? 16.694 12.972 -7.139 1.00 56.91 295 GLY A C 1
ATOM 2269 O O . GLY A 1 295 ? 15.657 13.150 -6.510 1.00 56.91 295 GLY A O 1
ATOM 2270 N N . ASP A 1 296 ? 17.752 13.776 -7.037 1.00 55.19 296 ASP A N 1
ATOM 2271 C CA . ASP A 1 296 ? 17.767 15.069 -6.326 1.00 55.19 296 ASP A CA 1
ATOM 2272 C C . ASP A 1 296 ? 17.820 15.052 -4.785 1.00 55.19 296 ASP A C 1
ATOM 2274 O O . ASP A 1 296 ? 17.750 16.105 -4.149 1.00 55.19 296 ASP A O 1
ATOM 2278 N N . LEU A 1 297 ? 18.047 13.897 -4.149 1.00 55.69 297 LEU A N 1
ATOM 2279 C CA . LEU A 1 297 ? 18.377 13.873 -2.720 1.00 55.69 297 LEU A CA 1
ATOM 2280 C C . LEU A 1 297 ? 19.815 14.355 -2.506 1.00 55.69 297 LEU A C 1
ATOM 2282 O O . LEU A 1 297 ? 20.766 13.580 -2.592 1.00 55.69 297 LEU A O 1
ATOM 2286 N N . VAL A 1 298 ? 19.972 15.650 -2.215 1.00 52.25 298 VAL A N 1
ATOM 2287 C CA . VAL A 1 298 ? 21.273 16.280 -1.951 1.00 52.25 298 VAL A CA 1
ATOM 2288 C C . VAL A 1 298 ? 21.959 15.589 -0.772 1.00 52.25 298 VAL A C 1
ATOM 2290 O O . VAL A 1 298 ? 21.626 15.816 0.391 1.00 52.25 298 VAL A O 1
ATOM 2293 N N . ALA A 1 299 ? 22.956 14.762 -1.063 1.00 53.47 299 ALA A N 1
ATOM 2294 C CA . ALA A 1 299 ? 23.818 14.177 -0.052 1.00 53.47 299 ALA A CA 1
ATOM 2295 C C . ALA A 1 299 ? 25.094 15.009 0.119 1.00 53.47 299 ALA A C 1
ATOM 2297 O O . ALA A 1 299 ? 25.634 15.574 -0.836 1.00 53.47 299 ALA A O 1
ATOM 2298 N N . SER A 1 300 ? 25.625 15.072 1.344 1.00 57.44 300 SER A N 1
ATOM 2299 C CA . SER A 1 300 ? 26.994 15.560 1.536 1.00 57.44 300 SER A CA 1
ATOM 2300 C C . SER A 1 300 ? 27.978 14.650 0.783 1.00 57.44 300 SER A C 1
ATOM 2302 O O . SER A 1 300 ? 27.640 13.531 0.390 1.00 57.44 300 SER A O 1
ATOM 2304 N N . LYS A 1 301 ? 29.231 15.081 0.602 1.00 60.88 301 LYS A N 1
ATOM 2305 C CA . LYS A 1 301 ? 30.270 14.203 0.030 1.00 60.88 301 LYS A CA 1
ATOM 2306 C C . LYS A 1 301 ? 30.430 12.895 0.820 1.00 60.88 301 LYS A C 1
ATOM 2308 O O . LYS A 1 301 ? 30.662 11.848 0.225 1.00 60.88 301 LYS A O 1
ATOM 2313 N N . GLU A 1 302 ? 30.281 12.933 2.148 1.00 60.69 302 GLU A N 1
ATOM 2314 C CA . GLU A 1 302 ? 30.284 11.710 2.963 1.00 60.69 302 GLU A CA 1
ATOM 2315 C C . GLU A 1 302 ? 29.023 10.861 2.748 1.00 60.69 302 GLU A C 1
ATOM 2317 O O . GLU A 1 302 ? 29.125 9.636 2.715 1.00 60.69 302 GLU A O 1
ATOM 2322 N N . GLY A 1 303 ? 27.862 11.497 2.549 1.00 62.38 303 GLY A N 1
ATOM 2323 C CA . GLY A 1 303 ? 26.603 10.821 2.229 1.00 62.38 303 GLY A CA 1
ATOM 2324 C C . GLY A 1 303 ? 26.660 10.051 0.907 1.00 62.38 303 GLY A C 1
ATOM 2325 O O . GLY A 1 303 ? 26.307 8.875 0.885 1.00 62.38 303 GLY A O 1
ATOM 2326 N N . HIS A 1 304 ? 27.214 10.652 -0.153 1.00 66.44 304 HIS A N 1
ATOM 2327 C CA . HIS A 1 304 ? 27.426 9.967 -1.438 1.00 66.44 304 HIS A CA 1
ATOM 2328 C C . HIS A 1 304 ? 28.316 8.728 -1.289 1.00 66.44 304 HIS A C 1
ATOM 2330 O O . HIS A 1 304 ? 27.994 7.641 -1.766 1.00 66.44 304 HIS A O 1
ATOM 2336 N N . LYS A 1 305 ? 29.425 8.846 -0.547 1.00 67.50 305 LYS A N 1
ATOM 2337 C CA . LYS A 1 305 ? 30.310 7.702 -0.298 1.00 67.50 305 LYS A CA 1
ATOM 2338 C C . LYS A 1 305 ? 29.607 6.584 0.478 1.00 67.50 305 LYS A C 1
ATOM 2340 O O . LYS A 1 305 ? 29.850 5.411 0.198 1.00 67.50 305 LYS A O 1
ATOM 2345 N N . ALA A 1 306 ? 28.760 6.927 1.448 1.00 68.88 306 ALA A N 1
ATOM 2346 C CA . ALA A 1 306 ? 27.979 5.948 2.201 1.00 68.88 306 ALA A CA 1
ATOM 2347 C C . ALA A 1 306 ? 26.970 5.209 1.306 1.00 68.88 306 ALA A C 1
ATOM 2349 O O . ALA A 1 306 ? 26.893 3.986 1.383 1.00 68.88 306 ALA A O 1
ATOM 2350 N N . GLN A 1 307 ? 26.284 5.919 0.404 1.00 71.69 307 GLN A N 1
ATOM 2351 C CA . GLN A 1 307 ? 25.364 5.327 -0.578 1.00 71.69 307 GLN A CA 1
ATOM 2352 C C . GLN A 1 307 ? 26.075 4.355 -1.513 1.00 71.69 307 GLN A C 1
ATOM 2354 O O . GLN A 1 307 ? 25.673 3.200 -1.627 1.00 71.69 307 GLN A O 1
ATOM 2359 N N . LEU A 1 308 ? 27.176 4.794 -2.129 1.00 71.12 308 LEU A N 1
ATOM 2360 C CA . LEU A 1 308 ? 27.965 3.954 -3.025 1.00 71.12 308 LEU A CA 1
ATOM 2361 C C . LEU A 1 308 ? 28.493 2.708 -2.316 1.00 71.12 308 LEU A C 1
ATOM 2363 O O . LEU A 1 308 ? 28.504 1.628 -2.902 1.00 71.12 308 LEU A O 1
ATOM 2367 N N . ASN A 1 309 ? 28.939 2.839 -1.066 1.00 76.81 309 ASN A N 1
ATOM 2368 C CA . ASN A 1 309 ? 29.399 1.697 -0.284 1.00 76.81 309 ASN A CA 1
ATOM 2369 C C . ASN A 1 309 ? 28.256 0.727 0.027 1.00 76.81 309 ASN A C 1
ATOM 2371 O O . ASN A 1 309 ? 28.440 -0.467 -0.178 1.00 76.81 309 ASN A O 1
ATOM 2375 N N . PHE A 1 310 ? 27.092 1.230 0.442 1.00 78.19 310 PHE A N 1
ATOM 2376 C CA . PHE A 1 310 ? 25.916 0.404 0.708 1.00 78.19 310 PHE A CA 1
ATOM 2377 C C . PHE A 1 310 ? 25.456 -0.349 -0.549 1.00 78.19 310 PHE A C 1
ATOM 2379 O O . PHE A 1 310 ? 25.303 -1.567 -0.525 1.00 78.19 310 PHE A O 1
ATOM 2386 N N . LEU A 1 311 ? 25.323 0.340 -1.687 1.00 77.81 311 LEU A N 1
ATOM 2387 C CA . LEU A 1 311 ? 24.941 -0.294 -2.954 1.00 77.81 311 LEU A CA 1
ATOM 2388 C C . LEU A 1 311 ? 25.976 -1.327 -3.415 1.00 77.81 311 LEU A C 1
ATOM 2390 O O . LEU A 1 311 ? 25.602 -2.388 -3.919 1.00 77.81 311 LEU A O 1
ATOM 2394 N N . LYS A 1 312 ? 27.275 -1.048 -3.225 1.00 76.88 312 LYS A N 1
ATOM 2395 C CA . LYS A 1 312 ? 28.355 -2.010 -3.498 1.00 76.88 312 LYS A CA 1
ATOM 2396 C C . LYS A 1 312 ? 28.258 -3.231 -2.591 1.00 76.88 312 LYS A C 1
ATOM 2398 O O . LYS A 1 312 ? 28.416 -4.335 -3.095 1.00 76.88 312 LYS A O 1
ATOM 2403 N N . GLU A 1 313 ? 28.001 -3.046 -1.300 1.00 81.88 313 GLU A N 1
ATOM 2404 C CA . GLU A 1 313 ? 27.855 -4.130 -0.325 1.00 81.88 313 GLU A CA 1
ATOM 2405 C C . GLU A 1 313 ? 26.669 -5.026 -0.687 1.00 81.88 313 GLU A C 1
ATOM 2407 O O . GLU A 1 313 ? 26.868 -6.211 -0.948 1.00 81.88 313 GLU A O 1
ATOM 2412 N N . ILE A 1 314 ? 25.475 -4.455 -0.882 1.00 79.81 314 ILE A N 1
ATOM 2413 C CA . ILE A 1 314 ? 24.291 -5.210 -1.320 1.00 79.81 314 ILE A CA 1
ATOM 2414 C C . ILE A 1 314 ? 24.550 -5.940 -2.644 1.00 79.81 314 ILE A C 1
ATOM 2416 O O . ILE A 1 314 ? 24.219 -7.117 -2.771 1.00 79.81 314 ILE A O 1
ATOM 2420 N N . SER A 1 315 ? 25.189 -5.288 -3.620 1.00 76.31 315 SER A N 1
ATOM 2421 C CA . SER A 1 315 ? 25.504 -5.914 -4.916 1.00 76.31 315 SER A CA 1
ATOM 2422 C C . SER A 1 315 ? 26.575 -7.012 -4.823 1.00 76.31 315 SER A C 1
ATOM 2424 O O . SER A 1 315 ? 26.686 -7.843 -5.723 1.00 76.31 315 SER A O 1
ATOM 2426 N N . MET A 1 316 ? 27.420 -6.998 -3.787 1.00 78.75 316 MET A N 1
ATOM 2427 C CA . MET A 1 316 ? 28.427 -8.036 -3.543 1.00 78.75 316 MET A CA 1
ATOM 2428 C C . MET A 1 316 ? 27.866 -9.211 -2.739 1.00 78.75 316 MET A C 1
ATOM 2430 O O . MET A 1 316 ? 28.330 -10.338 -2.922 1.00 78.75 316 MET A O 1
ATOM 2434 N N . GLU A 1 317 ? 26.903 -8.952 -1.857 1.00 85.50 317 GLU A N 1
ATOM 2435 C CA . GLU A 1 317 ? 26.356 -9.934 -0.917 1.00 85.50 317 GLU A CA 1
ATOM 2436 C C . GLU A 1 317 ? 25.050 -10.584 -1.389 1.00 85.50 317 GLU A C 1
ATOM 2438 O O . GLU A 1 317 ? 24.690 -11.658 -0.904 1.00 85.50 317 GLU A O 1
ATOM 2443 N N . SER A 1 318 ? 24.369 -9.987 -2.368 1.00 85.62 318 SER A N 1
ATOM 2444 C CA . SER A 1 318 ? 23.132 -10.505 -2.956 1.00 85.62 318 SER A CA 1
ATOM 2445 C C . SER A 1 318 ? 23.263 -10.725 -4.469 1.00 85.62 318 SER A C 1
ATOM 2447 O O . SER A 1 318 ? 24.116 -10.133 -5.125 1.00 85.62 318 SER A O 1
ATOM 2449 N N . ASP A 1 319 ? 22.419 -11.591 -5.041 1.00 88.62 319 ASP A N 1
ATOM 2450 C CA . ASP A 1 319 ? 22.358 -11.840 -6.498 1.00 88.62 319 ASP A CA 1
ATOM 2451 C C . ASP A 1 319 ? 21.347 -10.901 -7.193 1.00 88.62 319 ASP A C 1
ATOM 2453 O O . ASP A 1 319 ? 20.756 -11.253 -8.212 1.00 88.62 319 ASP A O 1
ATOM 2457 N N . VAL A 1 320 ? 21.118 -9.715 -6.615 1.00 91.12 320 VAL A N 1
ATOM 2458 C CA . VAL A 1 320 ? 20.102 -8.748 -7.052 1.00 91.12 320 VAL A CA 1
ATOM 2459 C C . VAL A 1 320 ? 20.704 -7.712 -7.997 1.00 91.12 320 VAL A C 1
ATOM 2461 O O . VAL A 1 320 ? 21.774 -7.157 -7.742 1.00 91.12 320 VAL A O 1
ATOM 2464 N N . LEU A 1 321 ? 19.997 -7.403 -9.086 1.00 90.12 321 LEU A N 1
ATOM 2465 C CA . LEU A 1 321 ? 20.349 -6.297 -9.974 1.00 90.12 321 LEU A CA 1
ATOM 2466 C C . LEU A 1 321 ? 19.696 -4.997 -9.493 1.00 90.12 321 LEU A C 1
ATOM 2468 O O . LEU A 1 321 ? 18.474 -4.875 -9.504 1.00 90.12 321 LEU A O 1
ATOM 2472 N N . ILE A 1 322 ? 20.502 -3.993 -9.152 1.00 86.62 322 ILE A N 1
ATOM 2473 C CA . ILE A 1 322 ? 19.999 -2.660 -8.799 1.00 86.62 322 ILE A CA 1
ATOM 2474 C C . ILE A 1 322 ? 20.083 -1.734 -10.017 1.00 86.62 322 ILE A C 1
ATOM 2476 O O . ILE A 1 322 ? 21.140 -1.592 -10.635 1.00 86.62 322 ILE A O 1
ATOM 2480 N N . VAL A 1 323 ? 18.963 -1.095 -10.348 1.00 87.94 323 VAL A N 1
ATOM 2481 C CA . VAL A 1 323 ? 18.823 -0.101 -11.416 1.00 87.94 323 VAL A CA 1
ATOM 2482 C C . VAL A 1 323 ? 18.482 1.241 -10.775 1.00 87.94 323 VAL A C 1
ATOM 2484 O O . VAL A 1 323 ? 17.476 1.354 -10.080 1.00 87.94 323 VAL A O 1
ATOM 2487 N N . VAL A 1 324 ? 19.316 2.254 -11.009 1.00 81.81 324 VAL A N 1
ATOM 2488 C CA . VAL A 1 324 ? 19.157 3.603 -10.443 1.00 81.81 324 VAL A CA 1
ATOM 2489 C C . VAL A 1 324 ? 19.093 4.622 -11.578 1.00 81.81 324 VAL A C 1
ATOM 2491 O O . VAL A 1 324 ? 19.826 4.507 -12.566 1.00 81.81 324 VAL A O 1
ATOM 2494 N N . ALA A 1 325 ? 18.215 5.617 -11.453 1.00 77.62 325 ALA A N 1
ATOM 2495 C CA . ALA A 1 325 ? 18.144 6.720 -12.404 1.00 77.62 325 ALA A CA 1
ATOM 2496 C C . ALA A 1 325 ? 19.432 7.565 -12.374 1.00 77.62 325 ALA A C 1
ATOM 2498 O O . ALA A 1 325 ? 19.935 7.917 -11.314 1.00 77.62 325 ALA A O 1
ATOM 2499 N N . ALA A 1 326 ? 19.944 7.949 -13.548 1.00 71.25 326 ALA A N 1
ATOM 2500 C CA . ALA A 1 326 ? 21.135 8.803 -13.637 1.00 71.25 326 ALA A CA 1
ATOM 2501 C C . ALA A 1 326 ? 20.886 10.241 -13.141 1.00 71.25 326 ALA A C 1
ATOM 2503 O O . ALA A 1 326 ? 21.830 10.937 -12.773 1.00 71.25 326 ALA A O 1
ATOM 2504 N N . GLY A 1 327 ? 19.625 10.683 -13.140 1.00 69.94 327 GLY A N 1
ATOM 2505 C CA . GLY A 1 327 ? 19.224 12.030 -12.756 1.00 69.94 327 GLY A CA 1
ATOM 2506 C C . GLY A 1 327 ? 18.729 12.904 -13.898 1.00 69.94 327 GLY A C 1
ATOM 2507 O O . GLY A 1 327 ? 18.942 12.604 -15.071 1.00 69.94 327 GLY A O 1
ATOM 2508 N N . ASN A 1 328 ? 18.074 14.008 -13.531 1.00 69.69 328 ASN A N 1
ATOM 2509 C CA . ASN A 1 328 ? 17.425 14.932 -14.465 1.00 69.69 328 ASN A CA 1
ATOM 2510 C C . ASN A 1 328 ? 18.144 16.291 -14.574 1.00 69.69 328 ASN A C 1
ATOM 2512 O O . ASN A 1 328 ? 17.637 17.198 -15.230 1.00 69.69 328 ASN A O 1
ATOM 2516 N N . SER A 1 329 ? 19.337 16.444 -13.986 1.00 70.75 329 SER A N 1
ATOM 2517 C CA . SER A 1 329 ? 20.100 17.707 -13.956 1.00 70.75 329 SER A CA 1
ATOM 2518 C C . SER A 1 329 ? 20.921 17.994 -15.222 1.00 70.75 329 SER A C 1
ATOM 2520 O O . SER A 1 329 ? 21.792 18.865 -15.216 1.00 70.75 329 SER A O 1
ATOM 2522 N N . GLY A 1 330 ? 20.668 17.270 -16.316 1.00 70.00 330 GLY A N 1
ATOM 2523 C CA . GLY A 1 330 ? 21.276 17.541 -17.620 1.00 70.00 330 GLY A CA 1
ATOM 2524 C C . GLY A 1 330 ? 20.908 18.929 -18.181 1.00 70.00 330 GLY A C 1
ATOM 2525 O O . GLY A 1 330 ? 20.109 19.657 -17.594 1.00 70.00 330 GLY A O 1
ATOM 2526 N N . PRO A 1 331 ? 21.456 19.333 -19.345 1.00 75.38 331 PRO A N 1
ATOM 2527 C CA . PRO A 1 331 ? 22.269 18.554 -20.286 1.00 75.38 331 PRO A CA 1
ATOM 2528 C C . PRO A 1 331 ? 23.794 18.757 -20.143 1.00 75.38 331 PRO A C 1
ATOM 2530 O O . PRO A 1 331 ? 24.544 18.402 -21.052 1.00 75.38 331 PRO A O 1
ATOM 2533 N N . GLY A 1 332 ? 24.272 19.382 -19.061 1.00 68.56 332 GLY A N 1
ATOM 2534 C CA . GLY A 1 332 ? 25.708 19.598 -18.835 1.00 68.56 332 GLY A CA 1
ATOM 2535 C C . GLY A 1 332 ? 26.499 18.294 -18.646 1.00 68.56 332 GLY A C 1
ATOM 2536 O O . GLY A 1 332 ? 25.936 17.266 -18.277 1.00 68.56 332 GLY A O 1
ATOM 2537 N N . LEU A 1 333 ? 27.817 18.331 -18.871 1.00 66.56 333 LEU A N 1
ATOM 2538 C CA . LEU A 1 333 ? 28.714 17.242 -18.456 1.00 66.56 333 LEU A CA 1
ATOM 2539 C C . LEU A 1 333 ? 28.760 17.158 -16.920 1.00 66.56 333 LEU A C 1
ATOM 2541 O O . LEU A 1 333 ? 28.605 18.183 -16.260 1.00 66.56 333 LEU A O 1
ATOM 2545 N N . SER A 1 334 ? 28.975 15.956 -16.376 1.00 64.50 334 SER A N 1
ATOM 2546 C CA . SER A 1 334 ? 29.020 15.694 -14.923 1.00 64.50 334 SER A CA 1
ATOM 2547 C C . SER A 1 334 ? 27.741 16.092 -14.172 1.00 64.50 334 SER A C 1
ATOM 2549 O O . SER A 1 334 ? 27.785 16.628 -13.074 1.00 64.50 334 SER A O 1
ATOM 2551 N N . THR A 1 335 ? 26.581 15.855 -14.787 1.00 63.09 335 THR A N 1
ATOM 2552 C CA . THR A 1 335 ? 25.260 16.147 -14.198 1.00 63.09 335 THR A CA 1
ATOM 2553 C C . THR A 1 335 ? 24.521 14.906 -13.707 1.00 63.09 335 THR A C 1
ATOM 2555 O O . THR A 1 335 ? 23.404 15.020 -13.206 1.00 63.09 335 THR A O 1
ATOM 2558 N N . ALA A 1 336 ? 25.119 13.720 -13.855 1.00 61.91 336 ALA A N 1
ATOM 2559 C CA . ALA A 1 336 ? 24.578 12.524 -13.229 1.00 61.91 336 ALA A CA 1
ATOM 2560 C C . ALA A 1 336 ? 24.733 12.653 -11.709 1.00 61.91 336 ALA A C 1
ATOM 2562 O O . ALA A 1 336 ? 25.811 13.023 -11.245 1.00 61.91 336 ALA A O 1
ATOM 2563 N N . TYR A 1 337 ? 23.682 12.335 -10.949 1.00 58.19 337 TYR A N 1
ATOM 2564 C CA . TYR A 1 337 ? 23.662 12.531 -9.492 1.00 58.19 337 TYR A CA 1
ATOM 2565 C C . TYR A 1 337 ? 24.753 11.738 -8.751 1.00 58.19 337 TYR A C 1
ATOM 2567 O O . TYR A 1 337 ? 25.103 12.102 -7.636 1.00 58.19 337 TYR A O 1
ATOM 2575 N N . ASP A 1 338 ? 25.308 10.699 -9.383 1.00 53.12 338 ASP A N 1
ATOM 2576 C CA . ASP A 1 338 ? 26.307 9.789 -8.806 1.00 53.12 338 ASP A CA 1
ATOM 2577 C C . ASP A 1 338 ? 27.638 9.775 -9.593 1.00 53.12 338 ASP A C 1
ATOM 2579 O O . ASP A 1 338 ? 28.414 8.820 -9.543 1.00 53.12 338 ASP A O 1
ATOM 2583 N N . ALA A 1 339 ? 27.905 10.821 -10.387 1.00 42.91 339 ALA A N 1
ATOM 2584 C CA . ALA A 1 339 ? 29.228 11.016 -10.969 1.00 42.91 339 ALA A CA 1
ATOM 2585 C C . ALA A 1 339 ? 30.147 11.631 -9.905 1.00 42.91 339 ALA A C 1
ATOM 2587 O O . ALA A 1 339 ? 30.054 12.819 -9.606 1.00 42.91 339 ALA A O 1
ATOM 2588 N N . ASP A 1 340 ? 31.035 10.821 -9.327 1.00 42.44 340 ASP A N 1
ATOM 2589 C CA . ASP A 1 340 ? 32.153 11.343 -8.547 1.00 42.44 340 ASP A CA 1
ATOM 2590 C C . ASP A 1 340 ? 32.983 12.254 -9.467 1.00 42.44 340 ASP A C 1
ATOM 2592 O O . ASP A 1 340 ? 33.476 11.821 -10.509 1.00 42.44 340 ASP A O 1
ATOM 2596 N N . ASP A 1 341 ? 33.150 13.524 -9.099 1.00 41.62 341 ASP A N 1
ATOM 2597 C CA . ASP A 1 341 ? 33.948 14.494 -9.862 1.00 41.62 341 ASP A CA 1
ATOM 2598 C C . ASP A 1 341 ? 35.457 14.138 -9.894 1.00 41.62 341 ASP A C 1
ATOM 2600 O O . ASP A 1 341 ? 36.271 14.968 -10.303 1.00 41.62 341 ASP A O 1
ATOM 2604 N N . ASN A 1 342 ? 35.876 12.952 -9.422 1.00 34.78 342 ASN A N 1
ATOM 2605 C CA . ASN A 1 342 ? 37.284 12.610 -9.208 1.00 34.78 342 ASN A CA 1
ATOM 2606 C C . ASN A 1 342 ? 37.734 11.161 -9.497 1.00 34.78 342 ASN A C 1
ATOM 2608 O O . ASN A 1 342 ? 38.823 10.824 -9.033 1.00 34.78 342 ASN A O 1
ATOM 2612 N N . GLU A 1 343 ? 37.032 10.333 -10.285 1.00 32.16 343 GLU A N 1
ATOM 2613 C CA . GLU A 1 343 ? 37.650 9.110 -10.868 1.00 32.16 343 GLU A CA 1
ATOM 2614 C C . GLU A 1 343 ? 37.272 8.836 -12.331 1.00 32.16 343 GLU A C 1
ATOM 2616 O O . GLU A 1 343 ? 36.071 8.669 -12.636 1.00 32.16 343 GLU A O 1
#

Radius of gyration: 21.56 Å; chains: 1; bounding box: 62×41×56 Å

Foldseek 3Di:
DDDQPQPPPVPPPPPPPDPPDDPDPDDPQVVLVVVCVVVVLVVVCVVPVFQAAPAEEEEAFLWAQLVPPQQQAFPVRHGAAQAEAEPPLQQKWFQQDKFADDPQWTDDPNDIAGRPPPDAPQRIKTKTKGFLVSADCLFPCNSPQQQPPDNGDIKMKIWGPRDDHQFTFWIFINQVPPRYRNPTDTAGQCNPPNDKDWHHQADPVDPDGSIWIKHFNDADRRRRMTGIDTQRACPSNVVCQQDAGHDSGGHSRVNYHYHIQRQAHSSRDHDPVSVLVSLVVCQVVPHQEYEYEHADPDDDPVRLVVVVVSVVVCVVVGNHNYHYHQHDQDDDPPRRRNDDPPD

pLDDT: mean 85.14, std 19.38, range [25.94, 98.81]

Sequence (343 aa):
MKKVIILTIIFIFCFTGLCQGQGLNFNVNESMLEALKSINADTFRQLYGADGSGIKVAIIDTGVDVSHPDLQKTTQGKVKITEYMDFTDEGYVNTKISVIPKNNRVTADGKNYDVAGIDTRCGIFHIGFFKESQLDKNSPIWQDVNRNGRNDDIFGVLVADSALPGIYDTVYVDTNQNFDFSDEEPLKVYSTDYKWASFGKDNPATDYVEESSFVVSTVDINGNFVNLSFDGNGHGTHVAGIIAANGRLYGTAPGVELMAIKAISSSGEGNWEDIFNGIDYAVKQGADIINVSIGDLVASKEGHKAQLNFLKEISMESDVLIVVAAGNSGPGLSTAYDADDNE

Secondary structure (DSSP, 8-state):
---------------SSSTTT------HHHHHHHHHHHTTHHHHHHHH--S-TT-EEEEEES---TT-GGGSB-TTS-BSEEEEEE-S-TEEEE-BEEE--BTTEEEETTEEEE-TT---SSS-EEEEEEEGGGS-TTSTTTT-TT-SS-S--EEEEEEE-SSBTTB--EEEE-TT-SSBSTTSPPB-BGGGT---EEES---TTSSS---EEEEEEEE-TTSSEEEEE--SSSHHHHHHHHHH-BSSSB-S-TT-EEEEEE-B-TTS-B-HHHHHHHHHHHHHTT-SEEEE--------HHHHHHHHHHHHHHHHHS-PEEEE---S--SSTT-STT--TT-